Protein AF-A0A8C5I321-F1 (afdb_monomer)

pLDDT: mean 79.2, std 25.35, range [26.39, 98.5]

Structure (mmCIF, N/CA/C/O backbone):
data_AF-A0A8C5I321-F1
#
_entry.id   AF-A0A8C5I321-F1
#
loop_
_atom_site.group_PDB
_atom_site.id
_atom_site.type_symbol
_atom_site.label_atom_id
_atom_site.label_alt_id
_atom_site.label_comp_id
_atom_site.label_asym_id
_atom_site.label_entity_id
_atom_site.label_seq_id
_atom_site.pdbx_PDB_ins_code
_atom_site.Cartn_x
_atom_site.Cartn_y
_atom_site.Cartn_z
_atom_site.occupancy
_atom_site.B_iso_or_equiv
_atom_site.auth_seq_id
_atom_site.auth_comp_id
_atom_site.auth_asym_id
_atom_site.auth_atom_id
_atom_site.pdbx_PDB_model_num
ATOM 1 N N . MET A 1 1 ? -10.436 32.607 -1.772 1.00 41.22 1 MET A N 1
ATOM 2 C CA . MET A 1 1 ? -11.635 32.959 -0.989 1.00 41.22 1 MET A CA 1
ATOM 3 C C . MET A 1 1 ? -12.677 31.909 -1.309 1.00 41.22 1 MET A C 1
ATOM 5 O O . MET A 1 1 ? -13.398 32.058 -2.280 1.00 41.22 1 MET A O 1
ATOM 9 N N . GLU A 1 2 ? -12.673 30.826 -0.540 1.00 42.06 2 GLU A N 1
ATOM 10 C CA . GLU A 1 2 ? -13.764 29.855 -0.481 1.00 42.06 2 GLU A CA 1
ATOM 11 C C . GLU A 1 2 ? -14.173 29.806 0.986 1.00 42.06 2 GLU A C 1
ATOM 13 O O . GLU A 1 2 ? -13.348 29.555 1.866 1.00 42.06 2 GLU A O 1
ATOM 18 N N . THR A 1 3 ? -15.414 30.178 1.272 1.00 42.91 3 THR A N 1
ATOM 19 C CA . THR A 1 3 ? -15.987 30.062 2.609 1.00 42.91 3 THR A CA 1
ATOM 20 C C . THR A 1 3 ? -16.212 28.583 2.877 1.00 42.91 3 THR A C 1
ATOM 22 O O . THR A 1 3 ? -17.193 28.017 2.400 1.00 42.91 3 THR A O 1
ATOM 25 N N . MET A 1 4 ? -15.279 27.956 3.599 1.00 54.03 4 MET A N 1
ATOM 26 C CA . MET A 1 4 ? -15.517 26.661 4.227 1.00 54.03 4 MET A CA 1
ATOM 27 C C . MET A 1 4 ? -16.745 26.807 5.119 1.00 54.03 4 MET A C 1
ATOM 29 O O . MET A 1 4 ? -16.730 27.555 6.096 1.00 54.03 4 MET A O 1
ATOM 33 N N . ASP A 1 5 ? -17.822 26.155 4.703 1.00 56.47 5 ASP A N 1
ATOM 34 C CA . ASP A 1 5 ? -19.084 26.086 5.416 1.00 56.47 5 ASP A CA 1
ATOM 35 C C . ASP A 1 5 ? -18.808 25.687 6.876 1.00 56.47 5 ASP A C 1
ATOM 37 O O . ASP A 1 5 ? -18.203 24.647 7.143 1.00 56.47 5 ASP A O 1
ATOM 41 N N . GLY A 1 6 ? -19.198 26.543 7.824 1.00 60.66 6 GLY A N 1
ATOM 42 C CA . GLY A 1 6 ? -18.999 26.364 9.268 1.00 60.66 6 GLY A CA 1
ATOM 43 C C . GLY A 1 6 ? -19.848 25.240 9.869 1.00 60.66 6 GLY A C 1
ATOM 44 O O . GLY A 1 6 ? -20.128 25.246 11.067 1.00 60.66 6 GLY A O 1
ATOM 45 N N . THR A 1 7 ? -20.293 24.297 9.042 1.00 66.31 7 THR A N 1
ATOM 46 C CA . THR A 1 7 ? -21.057 23.134 9.460 1.00 66.31 7 THR A CA 1
ATOM 47 C C . THR A 1 7 ? -20.152 22.214 10.293 1.00 66.31 7 THR A C 1
ATOM 49 O O . THR A 1 7 ? -19.093 21.796 9.816 1.00 66.31 7 THR A O 1
ATOM 52 N N . PRO A 1 8 ? -20.536 21.878 11.539 1.00 76.56 8 PRO A N 1
ATOM 53 C CA . PRO A 1 8 ? -19.739 21.009 12.397 1.00 76.56 8 PRO A CA 1
ATOM 54 C C . PRO A 1 8 ? -19.603 19.609 11.785 1.00 76.56 8 PRO A C 1
ATOM 56 O O . PRO A 1 8 ? -20.520 19.122 11.111 1.00 76.56 8 PRO A O 1
ATOM 59 N N . LEU A 1 9 ? -18.475 18.935 12.048 1.00 84.56 9 LEU A N 1
ATOM 60 C CA . LEU A 1 9 ? -18.266 17.555 11.599 1.00 84.56 9 LEU A CA 1
ATOM 61 C C . LEU A 1 9 ? -19.442 16.671 12.013 1.00 84.56 9 LEU A C 1
ATOM 63 O O . LEU A 1 9 ? -19.982 16.807 13.111 1.00 84.56 9 LEU A O 1
ATOM 67 N N . ARG A 1 10 ? -19.804 15.701 11.164 1.00 87.44 10 ARG A N 1
ATOM 68 C CA . ARG A 1 10 ? -20.869 14.728 11.470 1.00 87.44 10 ARG A CA 1
ATOM 69 C C . ARG A 1 10 ? -20.646 14.053 12.827 1.00 87.44 10 ARG A C 1
ATOM 71 O O . ARG A 1 10 ? -21.593 13.900 13.586 1.00 87.44 10 ARG A O 1
ATOM 78 N N . CYS A 1 11 ? -19.403 13.693 13.140 1.00 86.62 11 CYS A N 1
ATOM 79 C CA . CYS A 1 11 ? -19.029 13.071 14.410 1.00 86.62 11 CYS A CA 1
ATOM 80 C C . CYS A 1 11 ? -19.089 14.024 15.618 1.00 86.62 11 CYS A C 1
ATOM 82 O O . CYS A 1 11 ? -18.863 13.599 16.747 1.00 86.62 11 CYS A O 1
ATOM 84 N N . PHE A 1 12 ? -19.358 15.316 15.413 1.00 85.31 12 PHE A N 1
ATOM 85 C CA . PHE A 1 12 ? -19.512 16.281 16.500 1.00 85.31 12 PHE A CA 1
ATOM 86 C C . PHE A 1 12 ? -20.959 16.540 16.892 1.00 85.31 12 PHE A C 1
ATOM 88 O O . PHE A 1 12 ? -21.181 17.123 17.950 1.00 85.31 12 PHE A O 1
ATOM 95 N N . ARG A 1 13 ? -21.913 16.084 16.079 1.00 85.25 13 ARG A N 1
ATOM 96 C CA . ARG A 1 13 ? -23.341 16.254 16.331 1.00 85.25 13 ARG A CA 1
ATOM 97 C C . ARG A 1 13 ? -23.769 15.518 17.598 1.00 85.25 13 ARG A C 1
ATOM 99 O O . ARG A 1 13 ? -23.289 14.418 17.862 1.00 85.25 13 ARG A O 1
ATOM 106 N N . GLU A 1 14 ? -24.693 16.108 18.350 1.00 77.75 14 GLU A N 1
ATOM 107 C CA . GLU A 1 14 ? -25.234 15.502 19.574 1.00 77.75 14 GLU A CA 1
ATOM 108 C C . GLU A 1 14 ? -25.990 14.200 19.274 1.00 77.75 14 GLU A C 1
ATOM 110 O O . GLU A 1 14 ? -25.957 13.266 20.073 1.00 77.75 14 GLU A O 1
ATOM 115 N N . GLU A 1 15 ? -26.577 14.075 18.077 1.00 82.69 15 GLU A N 1
ATOM 116 C CA . GLU A 1 15 ? -27.262 12.848 17.657 1.00 82.69 15 GLU A CA 1
ATOM 117 C C . GLU A 1 15 ? -26.308 11.660 17.438 1.00 82.69 15 GLU A C 1
ATOM 119 O O . GLU A 1 15 ? -26.763 10.524 17.350 1.00 82.69 15 GLU A O 1
ATOM 124 N N . GLN A 1 16 ? -24.9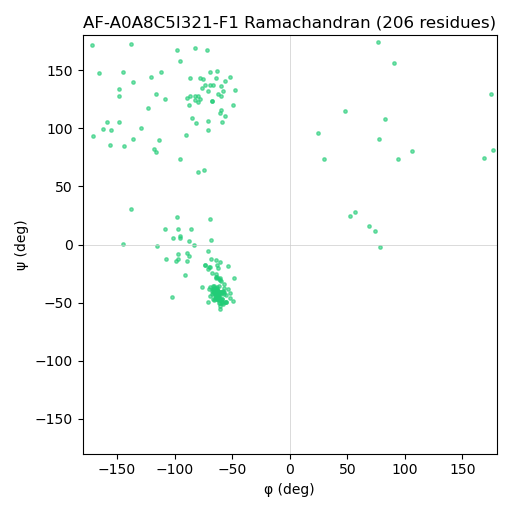86 11.874 17.387 1.00 81.81 16 GLN A N 1
ATOM 125 C CA . GLN A 1 16 ? -24.015 10.796 17.165 1.00 81.81 16 GLN A CA 1
ATOM 126 C C . GLN A 1 16 ? -24.072 9.722 18.263 1.00 81.81 16 GLN A C 1
ATOM 128 O O . GLN A 1 16 ? -23.796 8.555 17.997 1.00 81.81 16 GLN A O 1
ATOM 133 N N . THR A 1 17 ? -24.456 10.076 19.493 1.00 81.94 17 THR A N 1
ATOM 134 C CA . THR A 1 17 ? -24.589 9.097 20.582 1.00 81.94 17 THR A CA 1
ATOM 135 C C . THR A 1 17 ? -25.679 8.058 20.298 1.00 81.94 17 THR A C 1
ATOM 137 O O . THR A 1 17 ? -25.578 6.936 20.787 1.00 81.94 17 THR A O 1
ATOM 140 N N . ALA A 1 18 ? -26.680 8.392 19.475 1.00 88.75 18 ALA A N 1
ATOM 141 C CA . ALA A 1 18 ? -27.717 7.453 19.050 1.00 88.75 18 ALA A CA 1
ATOM 142 C C . ALA A 1 18 ? -27.215 6.420 18.023 1.00 88.75 18 ALA A C 1
ATOM 144 O O . ALA A 1 18 ? -27.846 5.384 17.850 1.00 88.75 18 ALA A O 1
ATOM 145 N N . GLU A 1 19 ? -26.075 6.671 17.375 1.00 92.75 19 GLU A N 1
ATOM 146 C CA . GLU A 1 19 ? -25.466 5.778 16.377 1.00 92.75 19 GLU A CA 1
ATOM 147 C C . GLU A 1 19 ? -24.540 4.720 17.010 1.00 92.75 19 GLU A C 1
ATOM 149 O O . GLU A 1 19 ? -23.875 3.972 16.293 1.00 92.75 19 GLU A O 1
ATOM 154 N N . ARG A 1 20 ? -24.438 4.673 18.347 1.00 93.00 20 ARG A N 1
ATOM 155 C CA . ARG A 1 20 ? -23.615 3.679 19.053 1.00 93.00 20 ARG A CA 1
ATOM 156 C C . ARG A 1 20 ? -24.209 2.287 18.926 1.00 93.00 20 ARG A C 1
ATOM 158 O O . ARG A 1 20 ? -25.427 2.115 18.896 1.00 93.00 20 ARG A O 1
ATOM 165 N N . PHE A 1 21 ? -23.338 1.285 18.922 1.00 95.31 21 PHE A N 1
ATOM 166 C CA . PHE A 1 21 ? -23.764 -0.099 18.867 1.00 95.31 21 PHE A CA 1
ATOM 167 C C . PHE A 1 21 ? -24.598 -0.487 20.097 1.00 95.31 21 PHE A C 1
ATOM 169 O O . PHE A 1 21 ? -24.190 -0.292 21.246 1.00 95.31 21 PHE A O 1
ATOM 176 N N . VAL A 1 22 ? -25.757 -1.090 19.832 1.00 95.00 22 VAL A N 1
ATOM 177 C CA . VAL A 1 22 ? -26.663 -1.668 20.828 1.00 95.00 22 VAL A CA 1
ATOM 178 C C . VAL A 1 22 ? -26.580 -3.183 20.692 1.00 95.00 22 VAL A C 1
ATOM 180 O O . VAL A 1 22 ? -26.755 -3.716 19.602 1.00 95.00 22 VAL A O 1
ATOM 183 N N . ASP A 1 23 ? -26.278 -3.882 21.784 1.00 95.00 23 ASP A N 1
ATOM 184 C CA . ASP A 1 23 ? -26.102 -5.338 21.780 1.00 95.00 23 ASP A CA 1
ATOM 185 C C . ASP A 1 23 ? -27.366 -6.114 22.167 1.00 95.00 23 ASP A C 1
ATOM 187 O O . ASP A 1 23 ? -27.296 -7.322 22.357 1.00 95.00 23 ASP A O 1
ATOM 191 N N . ASP A 1 24 ? -28.504 -5.433 22.324 1.00 95.69 24 ASP A N 1
ATOM 192 C CA . ASP A 1 24 ? -29.814 -6.010 22.664 1.00 95.69 24 ASP A CA 1
ATOM 193 C C . ASP A 1 24 ? -29.807 -6.919 23.911 1.00 95.69 24 ASP A C 1
ATOM 195 O O . ASP A 1 24 ? -30.652 -7.799 24.078 1.00 95.69 24 ASP A O 1
ATOM 199 N N . GLY A 1 25 ? -28.837 -6.714 24.809 1.00 95.25 25 GLY A N 1
ATOM 200 C CA . GLY A 1 25 ? -28.623 -7.562 25.983 1.00 95.25 25 GLY A CA 1
ATOM 201 C C . GLY A 1 25 ? -28.006 -8.933 25.678 1.00 95.25 25 GLY A C 1
ATOM 202 O O . GLY A 1 25 ? -27.975 -9.789 26.562 1.00 95.25 25 GLY A O 1
ATOM 203 N N . VAL A 1 26 ? -27.507 -9.155 24.458 1.00 96.38 26 VAL A N 1
ATOM 204 C CA . VAL A 1 26 ? -26.856 -10.394 24.019 1.00 96.38 26 VAL A CA 1
ATOM 205 C C . VAL A 1 26 ? -25.383 -10.130 23.725 1.00 96.38 26 VAL A C 1
ATOM 207 O O . VAL A 1 26 ? -24.970 -9.827 22.604 1.00 96.38 26 VAL A O 1
ATOM 210 N N . GLU A 1 27 ? -24.562 -10.286 24.756 1.00 97.00 27 GLU A N 1
ATOM 211 C CA . GLU A 1 27 ? -23.125 -10.099 24.623 1.00 97.00 27 GLU A CA 1
ATOM 212 C C . GLU A 1 27 ? -22.449 -11.293 23.925 1.00 97.00 27 GLU A C 1
ATOM 214 O O . GLU A 1 27 ? -22.683 -12.462 24.234 1.00 97.00 27 GLU A O 1
ATOM 219 N N . THR A 1 28 ? -21.570 -10.981 22.978 1.00 97.62 28 THR A N 1
ATOM 220 C CA . THR A 1 28 ? -20.733 -11.901 22.210 1.00 97.62 28 THR A CA 1
ATOM 221 C C . THR A 1 28 ? -19.319 -11.331 22.077 1.00 97.62 28 THR A C 1
ATOM 223 O O . THR A 1 28 ? -19.054 -10.172 22.395 1.00 97.62 28 THR A O 1
ATOM 226 N N . VAL A 1 29 ? -18.387 -12.120 21.538 1.00 98.19 29 VAL A N 1
ATOM 227 C CA . VAL A 1 29 ? -17.042 -11.616 21.211 1.00 98.19 29 VAL A CA 1
ATOM 228 C C . VAL A 1 29 ? -17.124 -10.418 20.256 1.00 98.19 29 VAL A C 1
ATOM 230 O O . VAL A 1 29 ? -16.444 -9.419 20.466 1.00 98.19 29 VAL A O 1
ATOM 233 N N . THR A 1 30 ? -18.008 -10.464 19.255 1.00 98.06 30 THR A N 1
ATOM 234 C CA . THR A 1 30 ? -18.199 -9.359 18.306 1.00 98.06 30 THR A CA 1
ATOM 235 C C . THR A 1 30 ? -18.691 -8.085 18.992 1.00 98.06 30 THR A C 1
ATOM 237 O O . THR A 1 30 ? -18.142 -7.016 18.732 1.00 98.06 30 THR A O 1
ATOM 240 N N . SER A 1 31 ? -19.677 -8.176 19.893 1.00 97.81 31 SER A N 1
ATOM 241 C CA . SER A 1 31 ? -20.187 -6.993 20.603 1.00 97.81 31 SER A CA 1
ATOM 242 C C . SER A 1 31 ? -19.141 -6.392 21.538 1.00 97.81 31 SER A C 1
ATOM 244 O O . SER A 1 31 ? -19.039 -5.171 21.643 1.00 97.81 31 SER A O 1
ATOM 246 N N . LEU A 1 32 ? -18.348 -7.235 22.202 1.00 97.69 32 LEU A N 1
ATOM 247 C CA . LEU A 1 32 ? -17.264 -6.797 23.075 1.00 97.69 32 LEU A CA 1
ATOM 248 C C . LEU A 1 32 ? -16.196 -6.022 22.299 1.00 97.69 32 LEU A C 1
ATOM 250 O O . LEU A 1 32 ? -15.816 -4.929 22.720 1.00 97.69 32 LEU A O 1
ATOM 254 N N . GLU A 1 33 ? -15.737 -6.546 21.160 1.00 98.38 33 GLU A N 1
ATOM 255 C CA . GLU A 1 33 ? -14.736 -5.863 20.334 1.00 98.38 33 GLU A CA 1
ATOM 256 C C . GLU A 1 33 ? -15.286 -4.571 19.711 1.00 98.38 33 GLU A C 1
ATOM 258 O O . GLU A 1 33 ? -14.609 -3.543 19.756 1.00 98.38 33 GLU A O 1
ATOM 263 N N . GLN A 1 34 ? -16.539 -4.565 19.240 1.00 98.06 34 GLN A N 1
ATOM 264 C CA . GLN A 1 34 ? -17.188 -3.351 18.730 1.00 98.06 34 GLN A CA 1
ATOM 265 C C . GLN A 1 34 ? -17.257 -2.253 19.804 1.00 98.06 34 GLN A C 1
ATOM 267 O O . GLN A 1 34 ? -16.839 -1.119 19.566 1.00 98.06 34 GLN A O 1
ATOM 272 N N . LYS A 1 35 ? -17.705 -2.592 21.022 1.00 97.00 35 LYS A N 1
ATOM 273 C CA . LYS A 1 35 ? -17.781 -1.647 22.151 1.00 97.00 35 LYS A CA 1
ATOM 274 C C . LYS A 1 35 ? -16.406 -1.098 22.550 1.00 97.00 35 LYS A C 1
ATOM 276 O O . LYS A 1 35 ? -16.305 0.068 22.939 1.00 97.00 35 LYS A O 1
ATOM 281 N N . LYS A 1 36 ? -15.341 -1.909 22.465 1.00 97.75 36 LYS A N 1
ATOM 282 C CA . LYS A 1 36 ? -13.959 -1.456 22.717 1.00 97.75 36 LYS A CA 1
ATOM 283 C C . LYS A 1 36 ? -13.509 -0.428 21.681 1.00 97.75 36 LYS A C 1
ATOM 285 O O . LYS A 1 36 ? -12.978 0.614 22.065 1.00 97.75 36 LYS A O 1
ATOM 290 N N . VAL A 1 37 ? -13.749 -0.694 20.395 1.00 98.06 37 VAL A N 1
ATOM 291 C CA . VAL A 1 37 ? -13.401 0.234 19.309 1.00 98.06 37 VAL A CA 1
ATOM 292 C C . VAL A 1 37 ? -14.173 1.544 19.453 1.00 98.06 37 VAL A C 1
ATOM 294 O O . VAL A 1 37 ? -13.560 2.608 19.426 1.00 98.06 37 VAL A O 1
ATOM 297 N N . GLU A 1 38 ? -15.486 1.494 19.692 1.00 96.81 38 GLU A N 1
ATOM 298 C CA . GLU A 1 38 ? -16.299 2.707 19.862 1.00 96.81 38 GLU A CA 1
ATOM 299 C C . GLU A 1 38 ? -15.811 3.596 21.002 1.00 96.81 38 GLU A C 1
ATOM 301 O O .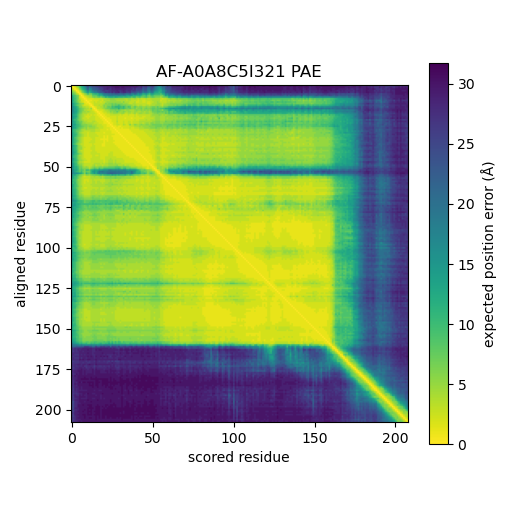 GLU A 1 38 ? -15.769 4.814 20.849 1.00 96.81 38 GLU A O 1
ATOM 306 N N . ARG A 1 39 ? -15.402 3.000 22.128 1.00 96.06 39 ARG A N 1
ATOM 307 C CA . ARG A 1 39 ? -14.836 3.751 23.254 1.00 96.06 39 ARG A CA 1
ATOM 308 C C . ARG A 1 39 ? -13.531 4.448 22.870 1.00 96.06 39 ARG A C 1
ATOM 310 O O . ARG A 1 39 ? -13.378 5.635 23.134 1.00 96.06 39 ARG A O 1
ATOM 317 N N . SER A 1 40 ? -12.621 3.738 22.202 1.00 97.75 40 SER A N 1
ATOM 318 C CA . SER A 1 40 ? -11.347 4.316 21.758 1.00 97.75 40 SER A CA 1
ATOM 319 C C . SER A 1 40 ? -11.550 5.461 20.757 1.00 97.75 40 SER A C 1
ATOM 321 O O . SER A 1 40 ? -10.896 6.498 20.855 1.00 97.75 40 SER A O 1
ATOM 323 N N . ILE A 1 41 ? -12.488 5.316 19.819 1.00 95.00 41 ILE A N 1
ATOM 324 C CA . ILE A 1 41 ? -12.795 6.362 18.837 1.00 95.00 41 ILE A CA 1
ATOM 325 C C . ILE A 1 41 ? -13.482 7.569 19.490 1.00 95.00 41 ILE A C 1
ATOM 327 O O . ILE A 1 41 ? -13.177 8.709 19.136 1.00 95.00 41 ILE A O 1
ATOM 331 N N . GLU A 1 42 ? -14.369 7.351 20.463 1.00 93.06 42 GLU A N 1
ATOM 332 C CA . GLU A 1 42 ? -14.992 8.431 21.236 1.00 93.06 42 GLU A CA 1
ATOM 333 C C . GLU A 1 42 ? -13.951 9.273 21.984 1.00 93.06 42 GLU A C 1
ATOM 335 O O . GLU A 1 42 ? -14.040 10.503 21.978 1.00 93.06 42 GLU A O 1
ATOM 340 N N . GLU A 1 43 ? -12.933 8.639 22.570 1.00 94.00 43 GLU A N 1
ATOM 341 C CA . GLU A 1 43 ? -11.816 9.336 23.213 1.00 94.00 43 GLU A CA 1
ATOM 342 C C . GLU A 1 43 ? -11.053 10.213 22.210 1.00 94.00 43 GLU A C 1
ATOM 344 O O . GLU A 1 43 ? -10.837 11.397 22.472 1.00 94.00 43 GLU A O 1
ATOM 349 N N . VAL A 1 44 ? -10.721 9.686 21.024 1.00 93.19 44 VAL A N 1
ATOM 350 C CA . VAL A 1 44 ? -10.043 10.447 19.955 1.00 93.19 44 VAL A CA 1
ATOM 351 C C . VAL A 1 44 ? -10.867 11.661 19.519 1.00 93.19 44 VAL A C 1
ATOM 353 O O . VAL A 1 44 ? -10.338 12.772 19.427 1.00 93.19 44 VAL A O 1
ATOM 356 N N . ILE A 1 45 ? -12.168 11.474 19.281 1.00 89.94 45 ILE A N 1
ATOM 357 C CA . ILE A 1 45 ? -13.083 12.557 18.893 1.00 89.94 45 ILE A CA 1
ATOM 358 C C . ILE A 1 45 ? -13.166 13.610 20.004 1.00 89.94 45 ILE A C 1
ATOM 360 O O . ILE A 1 45 ? -13.113 14.807 19.721 1.00 89.94 45 ILE A O 1
ATOM 364 N N . SER A 1 46 ? -13.270 13.179 21.261 1.00 89.69 46 SER A N 1
ATOM 365 C CA . SER A 1 46 ? -13.376 14.069 22.422 1.00 89.69 46 SER A CA 1
ATOM 366 C C . SER A 1 46 ? -12.116 14.913 22.606 1.00 89.69 46 SER A C 1
ATOM 368 O O . SER A 1 46 ? -12.215 16.128 22.780 1.00 89.69 46 SER A O 1
ATOM 370 N N . VAL A 1 47 ? -10.934 14.301 22.490 1.00 91.38 47 VAL A N 1
ATOM 371 C CA . VAL A 1 47 ? -9.645 15.007 22.539 1.00 91.38 47 VAL A CA 1
ATOM 372 C C . VAL A 1 47 ? -9.541 16.016 21.398 1.00 91.38 47 VAL A C 1
ATOM 374 O O . VAL A 1 47 ? -9.156 17.164 21.621 1.00 91.38 47 VAL A O 1
ATOM 377 N N . TYR A 1 48 ? -9.935 15.636 20.179 1.00 89.25 48 TYR A N 1
ATOM 378 C CA . TYR A 1 48 ? -9.908 16.558 19.049 1.00 89.25 48 TYR A CA 1
ATOM 379 C C . TYR A 1 48 ? -10.830 17.767 19.278 1.00 89.25 48 TYR A C 1
ATOM 381 O O . TYR A 1 48 ? -10.375 18.896 19.098 1.00 89.25 48 TYR A O 1
ATOM 389 N N . LYS A 1 49 ? -12.076 17.544 19.737 1.00 86.06 49 LYS A N 1
ATOM 390 C CA . LYS A 1 49 ? -13.048 18.606 20.078 1.00 86.06 49 LYS A CA 1
ATOM 391 C C . LYS A 1 49 ? -12.512 19.587 21.126 1.00 86.06 49 LYS A C 1
ATOM 393 O O . LYS A 1 49 ? -12.821 20.770 21.061 1.00 86.06 49 LYS A O 1
ATOM 398 N N . GLN A 1 50 ? -11.750 19.098 22.105 1.00 87.69 50 GLN A N 1
ATOM 399 C CA . GLN A 1 50 ? -11.194 19.929 23.178 1.00 87.69 50 GLN A CA 1
ATOM 400 C C . GLN A 1 50 ? -9.991 20.761 22.719 1.00 87.69 50 GLN A C 1
ATOM 402 O O . GLN A 1 50 ? -9.817 21.888 23.178 1.00 87.69 50 GLN A O 1
ATOM 407 N N . LEU A 1 51 ? -9.148 20.203 21.846 1.00 86.75 51 LEU A N 1
ATOM 408 C CA . LEU A 1 51 ? -7.876 20.816 21.452 1.00 86.75 51 LEU A CA 1
ATOM 409 C C . LEU A 1 51 ? -7.974 21.721 20.219 1.00 86.75 51 LEU A C 1
ATOM 411 O O . LEU A 1 51 ? -7.149 22.621 20.069 1.00 86.75 51 LEU A O 1
ATOM 415 N N . HIS A 1 52 ? -8.940 21.490 19.329 1.00 81.44 52 HIS A N 1
ATOM 416 C CA . HIS A 1 52 ? -9.014 22.178 18.041 1.00 81.44 52 HIS A CA 1
ATOM 417 C C . HIS A 1 52 ? -10.267 23.046 17.942 1.00 81.44 52 HIS A C 1
ATOM 419 O O . HIS A 1 52 ? -11.385 22.586 18.150 1.00 81.44 52 HIS A O 1
ATOM 425 N N . SER A 1 53 ? -10.072 24.307 17.557 1.00 71.56 53 SER A N 1
ATOM 426 C CA . SER A 1 53 ? -11.146 25.246 17.207 1.00 71.56 53 SER A CA 1
ATOM 427 C C . SER A 1 53 ? -11.525 25.201 15.721 1.00 71.56 53 SER A C 1
ATOM 429 O O . SER A 1 53 ? -12.479 25.861 15.309 1.00 71.56 53 SER A O 1
ATOM 431 N N . LEU A 1 54 ? -10.771 24.453 14.907 1.00 65.56 54 LEU A N 1
ATOM 432 C CA . LEU A 1 54 ? -11.030 24.291 13.479 1.00 65.56 54 LEU A CA 1
ATOM 433 C C . LEU A 1 54 ? -12.169 23.289 13.241 1.00 65.56 54 LEU A C 1
ATOM 435 O O . LEU A 1 54 ? -12.241 22.270 13.930 1.00 65.56 54 LEU A O 1
ATOM 439 N N . PRO A 1 55 ? -13.021 23.524 12.228 1.00 69.94 55 PRO A N 1
ATOM 440 C CA . PRO A 1 55 ? -14.121 22.623 11.924 1.00 69.94 55 PRO A CA 1
ATOM 441 C C . PRO A 1 55 ? -13.661 21.324 11.256 1.00 69.94 55 PRO A C 1
ATOM 443 O O . PRO A 1 55 ? -14.441 20.385 11.239 1.00 69.94 55 PRO A O 1
ATOM 446 N N . GLN A 1 56 ? -12.448 21.239 10.691 1.00 81.06 56 GLN A N 1
ATOM 447 C CA . GLN A 1 56 ? -11.993 20.056 9.951 1.00 81.06 56 GLN A CA 1
ATOM 448 C C . GLN A 1 56 ? -10.549 19.658 10.295 1.00 81.06 56 GLN A C 1
ATOM 450 O O . GLN A 1 56 ? -9.690 20.536 10.422 1.00 81.06 56 GLN A O 1
ATOM 455 N N . PRO A 1 57 ? -10.256 18.347 10.420 1.00 88.50 57 PRO A N 1
ATOM 456 C CA . PRO A 1 57 ? -8.899 17.856 10.619 1.00 88.50 57 PRO A CA 1
ATOM 457 C C . PRO A 1 57 ? -8.033 18.113 9.387 1.00 88.50 57 PRO A C 1
ATOM 459 O O . PRO A 1 57 ? -8.449 17.892 8.252 1.00 88.50 57 PRO A O 1
ATOM 462 N N . THR A 1 58 ? -6.800 18.551 9.627 1.00 90.12 58 THR A N 1
ATOM 463 C CA . THR A 1 58 ? -5.817 18.790 8.570 1.00 90.12 58 THR A CA 1
ATOM 464 C C . THR A 1 58 ? -5.069 17.501 8.250 1.00 90.12 58 THR A C 1
ATOM 466 O O . THR A 1 58 ? -4.487 16.880 9.140 1.00 90.12 58 THR A O 1
ATOM 469 N N . LEU A 1 59 ? -5.021 17.123 6.972 1.00 94.50 59 LEU A N 1
ATOM 470 C CA . LEU A 1 59 ? -4.152 16.046 6.501 1.00 94.50 59 LEU A CA 1
ATOM 471 C C . LEU A 1 59 ? -2.679 16.471 6.615 1.00 94.50 59 LEU A C 1
ATOM 473 O O . LEU A 1 59 ? -2.265 17.468 6.021 1.00 94.50 59 LEU A O 1
ATOM 477 N N . LEU A 1 60 ? -1.869 15.696 7.339 1.00 95.56 60 LEU A N 1
ATOM 478 C CA . LEU A 1 60 ? -0.447 15.975 7.571 1.00 95.56 60 LEU A CA 1
ATOM 479 C C . LEU A 1 60 ? 0.417 15.553 6.365 1.00 95.56 60 LEU A C 1
ATOM 481 O O . LEU A 1 60 ? 1.273 14.676 6.481 1.00 95.56 60 LEU A O 1
ATOM 485 N N . ARG A 1 61 ? 0.183 16.175 5.197 1.00 97.44 61 ARG A N 1
ATOM 486 C CA . ARG A 1 61 ? 0.778 15.795 3.894 1.00 97.44 61 ARG A CA 1
ATOM 487 C C . ARG A 1 61 ? 2.298 15.605 3.961 1.00 97.44 61 ARG A C 1
ATOM 489 O O . ARG A 1 61 ? 2.783 14.549 3.574 1.00 97.44 61 ARG A O 1
ATOM 496 N N . GLU A 1 62 ? 3.029 16.557 4.543 1.00 96.62 62 GLU A N 1
ATOM 497 C CA . GLU A 1 62 ? 4.498 16.498 4.642 1.00 96.62 62 GLU A CA 1
ATOM 498 C C . GLU A 1 62 ? 4.991 15.289 5.453 1.00 96.62 62 GLU A C 1
ATOM 500 O O . GLU A 1 62 ? 5.945 14.616 5.073 1.00 96.62 62 GLU A O 1
ATOM 505 N N . GLN A 1 63 ? 4.321 14.958 6.562 1.00 97.62 63 GLN A N 1
ATOM 506 C CA . GLN A 1 63 ? 4.718 13.810 7.383 1.00 97.62 63 GLN 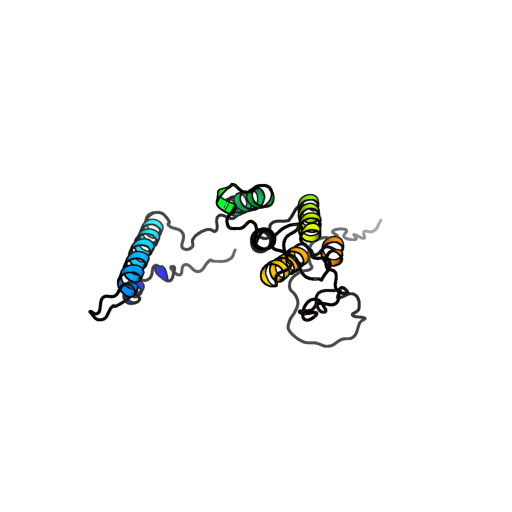A CA 1
ATOM 507 C C . GLN A 1 63 ? 4.497 12.492 6.634 1.00 97.62 63 GLN A C 1
ATOM 509 O O . GLN A 1 63 ? 5.352 11.604 6.678 1.00 97.62 63 GLN A O 1
ATOM 514 N N . HIS A 1 64 ? 3.383 12.383 5.904 1.00 97.81 64 HIS A N 1
ATOM 515 C CA . HIS A 1 64 ? 3.116 11.234 5.042 1.00 97.81 64 HIS A CA 1
ATOM 516 C C . HIS A 1 64 ? 4.128 11.145 3.894 1.00 97.81 64 HIS A C 1
ATOM 518 O O . HIS A 1 64 ? 4.673 10.068 3.663 1.00 97.81 64 HIS A O 1
ATOM 524 N N . TYR A 1 65 ? 4.459 12.261 3.239 1.00 95.75 65 TYR A N 1
ATOM 525 C CA . TYR A 1 65 ? 5.482 12.309 2.191 1.00 95.75 65 TYR A CA 1
ATOM 526 C C . TYR A 1 65 ? 6.838 11.785 2.690 1.00 95.75 65 TYR A C 1
ATOM 528 O O . TYR A 1 65 ? 7.420 10.890 2.072 1.00 95.75 65 TYR A O 1
ATOM 536 N N . GLN A 1 66 ? 7.323 12.266 3.841 1.00 95.19 66 GLN A N 1
ATOM 537 C CA . GLN A 1 66 ? 8.603 11.816 4.405 1.00 95.19 66 GLN A CA 1
ATOM 538 C C . GLN A 1 66 ? 8.595 10.322 4.756 1.00 95.19 66 GLN A C 1
ATOM 540 O O . GLN A 1 66 ? 9.576 9.615 4.500 1.00 95.19 66 GLN A O 1
ATOM 545 N N . TYR A 1 67 ? 7.482 9.821 5.300 1.00 96.50 67 TYR A N 1
ATOM 546 C CA . TYR A 1 67 ? 7.297 8.397 5.582 1.00 96.50 67 TYR A CA 1
ATOM 547 C C . TYR A 1 67 ? 7.375 7.546 4.304 1.00 96.50 67 TYR A C 1
ATOM 549 O O . TYR A 1 67 ? 8.162 6.598 4.236 1.00 96.50 67 TYR A O 1
ATOM 557 N N . LEU A 1 68 ? 6.625 7.927 3.267 1.00 96.56 68 LEU A N 1
ATOM 558 C CA . LEU A 1 68 ? 6.561 7.227 1.982 1.00 96.56 68 LEU A CA 1
ATOM 559 C C . LEU A 1 68 ? 7.910 7.244 1.254 1.00 96.56 68 LEU A C 1
ATOM 561 O O . LEU A 1 68 ? 8.396 6.206 0.799 1.00 96.56 68 LEU A O 1
ATOM 565 N N . LYS A 1 69 ? 8.567 8.407 1.213 1.00 91.81 69 LYS A N 1
ATOM 566 C CA . LYS A 1 69 ? 9.886 8.584 0.595 1.00 91.81 69 LYS A CA 1
ATOM 567 C C . LYS A 1 69 ? 10.944 7.684 1.227 1.00 91.81 69 LYS A C 1
ATOM 569 O O . LYS A 1 69 ? 11.771 7.114 0.515 1.00 91.81 69 LYS A O 1
ATOM 574 N N . LYS A 1 70 ? 10.922 7.541 2.556 1.00 92.62 70 LYS A N 1
ATOM 575 C CA . LYS A 1 70 ? 11.814 6.623 3.273 1.00 92.62 70 LYS A CA 1
ATOM 576 C C . LYS A 1 70 ? 11.489 5.164 2.936 1.00 92.62 70 LYS A C 1
ATOM 578 O O . LYS A 1 70 ? 12.403 4.408 2.605 1.00 92.62 70 LYS A O 1
ATOM 583 N N . GLY A 1 71 ? 10.205 4.800 2.969 1.00 92.19 71 GLY A N 1
ATOM 584 C CA . GLY A 1 71 ? 9.735 3.437 2.713 1.00 92.19 71 GLY A CA 1
ATOM 585 C C . GLY A 1 71 ? 10.064 2.914 1.313 1.00 92.19 71 GLY A C 1
ATOM 586 O O . GLY A 1 71 ? 10.305 1.723 1.150 1.00 92.19 71 GLY A O 1
ATOM 587 N N . LEU A 1 72 ? 10.160 3.795 0.312 1.00 89.50 72 LEU A N 1
ATOM 588 C CA . LEU A 1 72 ? 10.503 3.398 -1.057 1.00 89.50 72 LEU A CA 1
ATOM 589 C C . LEU A 1 72 ? 11.969 2.961 -1.219 1.00 89.50 72 LEU A C 1
ATOM 591 O O . LEU A 1 72 ? 12.315 2.281 -2.182 1.00 89.50 72 LEU A O 1
ATOM 595 N N . ARG A 1 73 ? 12.847 3.375 -0.298 1.00 89.06 73 ARG A N 1
ATOM 596 C CA . ARG A 1 73 ? 14.288 3.094 -0.353 1.00 89.06 73 ARG A CA 1
ATOM 597 C C . ARG A 1 73 ? 14.703 1.980 0.595 1.00 89.06 73 ARG A C 1
ATOM 599 O O . ARG A 1 73 ? 15.494 1.124 0.209 1.00 89.06 73 ARG A O 1
ATOM 606 N N . HIS A 1 74 ? 14.213 2.009 1.830 1.00 90.44 74 HIS A N 1
ATOM 607 C CA . HIS A 1 74 ? 14.603 1.042 2.846 1.00 90.44 74 HIS A CA 1
ATOM 608 C C . HIS A 1 74 ? 13.453 0.763 3.810 1.00 90.44 74 HIS A C 1
ATOM 610 O O . HIS A 1 74 ? 12.823 1.684 4.333 1.00 90.44 74 HIS A O 1
ATOM 616 N N . LEU A 1 75 ? 13.240 -0.521 4.078 1.00 92.06 75 LEU A N 1
ATOM 617 C CA . LEU A 1 75 ? 12.271 -1.032 5.036 1.00 92.06 75 LEU A CA 1
ATOM 618 C C . LEU A 1 75 ? 13.015 -1.851 6.090 1.00 92.06 75 LEU A C 1
ATOM 620 O O . LEU A 1 75 ? 14.004 -2.511 5.776 1.00 92.06 75 LEU A O 1
ATOM 624 N N . SER A 1 76 ? 12.548 -1.775 7.333 1.00 93.81 76 SER A N 1
ATOM 625 C CA . SER A 1 76 ? 13.092 -2.566 8.437 1.00 93.81 76 SER A CA 1
ATOM 626 C C . SER A 1 76 ? 12.710 -4.045 8.315 1.00 93.81 76 SER A C 1
ATOM 628 O O . SER A 1 76 ? 11.789 -4.400 7.580 1.00 93.81 76 SER A O 1
ATOM 630 N N . ASP A 1 77 ? 13.363 -4.883 9.115 1.00 94.00 77 ASP A N 1
ATOM 631 C CA . ASP A 1 77 ? 13.039 -6.301 9.352 1.00 94.00 77 ASP A CA 1
ATOM 632 C C . ASP A 1 77 ? 11.554 -6.566 9.668 1.00 94.00 77 ASP A C 1
ATOM 634 O O . ASP A 1 77 ? 11.003 -7.591 9.282 1.00 94.00 77 ASP A O 1
ATOM 638 N N . ALA A 1 78 ? 10.847 -5.602 10.262 1.00 95.69 78 ALA A N 1
ATOM 639 C CA . ALA A 1 78 ? 9.395 -5.673 10.455 1.00 95.69 78 ALA A CA 1
ATOM 640 C C . ALA A 1 78 ? 8.583 -5.939 9.161 1.00 95.69 78 ALA A C 1
ATOM 642 O O . ALA A 1 78 ? 7.429 -6.356 9.246 1.00 95.69 78 ALA A O 1
ATOM 643 N N . TYR A 1 79 ? 9.161 -5.704 7.975 1.00 95.44 79 TYR A N 1
ATOM 644 C CA . TYR A 1 79 ? 8.541 -5.965 6.670 1.00 95.44 79 TYR A CA 1
ATOM 645 C C . TYR A 1 79 ? 8.922 -7.325 6.067 1.00 95.44 79 TYR A C 1
ATOM 647 O O . TYR A 1 79 ? 8.507 -7.618 4.948 1.00 95.44 79 TYR A O 1
ATOM 655 N N . GLU A 1 80 ? 9.663 -8.183 6.776 1.00 95.00 80 GLU A N 1
ATOM 656 C CA . GLU A 1 80 ? 10.022 -9.528 6.298 1.00 95.00 80 GLU A CA 1
ATOM 657 C C . GLU A 1 80 ? 8.791 -10.373 5.945 1.00 95.00 80 GLU A C 1
ATOM 659 O O . GLU A 1 80 ? 8.801 -11.107 4.957 1.00 95.00 80 GLU A O 1
ATOM 664 N N . CYS A 1 81 ? 7.679 -10.209 6.675 1.00 95.31 81 CYS A N 1
ATOM 665 C CA . CYS A 1 81 ? 6.416 -10.887 6.359 1.00 95.31 81 CYS A CA 1
ATOM 666 C C . CYS A 1 81 ? 5.816 -10.471 5.000 1.00 95.31 81 CYS A C 1
ATOM 668 O O . CYS A 1 81 ? 4.926 -11.149 4.488 1.00 95.31 81 CYS A O 1
ATOM 670 N N . LEU A 1 82 ? 6.317 -9.384 4.404 1.00 95.81 82 LEU A N 1
ATOM 671 C CA . LEU A 1 82 ? 5.920 -8.850 3.105 1.00 95.81 82 LEU A CA 1
ATOM 672 C C . LEU A 1 82 ? 6.993 -9.057 2.022 1.00 95.81 82 LEU A C 1
ATOM 674 O O . LEU A 1 82 ? 6.871 -8.478 0.941 1.00 95.81 82 LEU A O 1
ATOM 678 N N . ASP A 1 83 ? 8.010 -9.902 2.241 1.00 96.25 83 ASP A N 1
ATOM 679 C CA . ASP A 1 83 ? 9.043 -10.174 1.225 1.00 96.25 83 ASP A CA 1
ATOM 680 C C . ASP A 1 83 ? 8.464 -10.789 -0.066 1.00 96.25 83 ASP A C 1
ATOM 682 O O . ASP A 1 83 ? 8.932 -10.508 -1.167 1.00 96.25 83 ASP A O 1
ATOM 686 N N . ALA A 1 84 ? 7.369 -11.551 0.038 1.00 96.44 84 ALA A N 1
ATOM 687 C CA . ALA A 1 84 ? 6.605 -12.054 -1.109 1.00 96.44 84 ALA A CA 1
ATOM 688 C C . ALA A 1 84 ? 5.546 -11.063 -1.641 1.00 96.44 84 ALA A C 1
ATOM 690 O O . ALA A 1 84 ? 4.650 -11.430 -2.401 1.00 96.44 84 ALA A O 1
ATOM 691 N N . SER A 1 85 ? 5.599 -9.802 -1.217 1.00 97.50 85 SER A N 1
ATOM 692 C CA . SER A 1 85 ? 4.651 -8.740 -1.576 1.00 97.50 85 SER A CA 1
ATOM 693 C C . SER A 1 85 ? 5.366 -7.419 -1.872 1.00 97.50 85 SER A C 1
ATOM 695 O O . SER A 1 85 ? 4.813 -6.338 -1.693 1.00 97.50 85 SER A O 1
ATOM 697 N N . ARG A 1 86 ? 6.601 -7.461 -2.374 1.00 98.06 86 ARG A N 1
ATOM 698 C CA . ARG A 1 86 ? 7.373 -6.241 -2.645 1.00 98.06 86 ARG A CA 1
ATOM 699 C C . ARG A 1 86 ? 6.793 -5.377 -3.771 1.00 98.06 86 ARG A C 1
ATOM 701 O O . ARG A 1 86 ? 6.793 -4.160 -3.603 1.00 98.06 86 ARG A O 1
ATOM 708 N N . PRO A 1 87 ? 6.206 -5.929 -4.852 1.00 98.31 87 PRO A N 1
ATOM 709 C CA . PRO A 1 87 ? 5.432 -5.116 -5.789 1.00 98.31 87 PRO A CA 1
ATOM 710 C C . PRO A 1 87 ? 4.230 -4.406 -5.154 1.00 98.31 87 PRO A C 1
ATOM 712 O O . PRO A 1 87 ? 3.909 -3.296 -5.570 1.00 98.31 87 PRO A O 1
ATOM 715 N N . TRP A 1 88 ? 3.601 -4.986 -4.120 1.00 98.38 88 TRP A N 1
ATOM 716 C CA . TRP A 1 88 ? 2.553 -4.293 -3.359 1.00 98.38 88 TRP A CA 1
ATOM 717 C C . TRP A 1 88 ? 3.098 -3.077 -2.625 1.00 98.38 88 TRP A C 1
ATOM 719 O O . TRP A 1 88 ? 2.472 -2.025 -2.666 1.00 98.38 88 TRP A O 1
ATOM 729 N N . LEU A 1 89 ? 4.281 -3.190 -2.019 1.00 98.12 89 LEU A N 1
ATOM 730 C CA . LEU A 1 89 ? 4.939 -2.060 -1.366 1.00 98.12 89 LEU A CA 1
ATOM 731 C C . LEU A 1 89 ? 5.242 -0.937 -2.368 1.00 98.12 89 LEU A C 1
ATOM 733 O O . LEU A 1 89 ? 4.960 0.222 -2.074 1.00 98.12 89 LEU A O 1
ATOM 737 N N . CYS A 1 90 ? 5.726 -1.267 -3.572 1.00 97.88 90 CYS A N 1
ATOM 738 C CA . CYS A 1 90 ? 5.891 -0.282 -4.645 1.00 97.88 90 CYS A CA 1
ATOM 739 C C . CYS A 1 90 ? 4.561 0.397 -4.996 1.00 97.88 90 CYS A C 1
ATOM 741 O O . CYS A 1 90 ? 4.489 1.622 -4.992 1.00 97.88 90 CYS A O 1
ATOM 743 N N . PHE A 1 91 ? 3.507 -0.382 -5.252 1.00 98.38 91 PHE A N 1
ATOM 744 C CA . PHE A 1 91 ? 2.193 0.154 -5.604 1.00 98.38 91 PHE A CA 1
ATOM 745 C C . PHE A 1 91 ? 1.608 1.045 -4.505 1.00 98.38 91 PHE A C 1
ATOM 747 O O . PHE A 1 91 ? 1.258 2.188 -4.779 1.00 98.38 91 PHE A O 1
ATOM 754 N N . TRP A 1 92 ? 1.534 0.564 -3.261 1.00 98.50 92 TRP A N 1
ATOM 755 C CA . TRP A 1 92 ? 0.956 1.323 -2.151 1.00 98.50 92 TRP A CA 1
ATOM 756 C C . TRP A 1 92 ? 1.689 2.639 -1.919 1.00 98.50 92 TRP A C 1
ATOM 758 O O . TRP A 1 92 ? 1.045 3.661 -1.693 1.00 98.50 92 TRP A O 1
ATOM 768 N N . ILE A 1 93 ? 3.021 2.632 -2.002 1.00 98.25 93 ILE A N 1
ATOM 769 C CA . ILE A 1 93 ? 3.816 3.839 -1.783 1.00 98.25 93 ILE A CA 1
ATOM 770 C C . ILE A 1 93 ? 3.647 4.821 -2.945 1.00 98.25 93 ILE A C 1
ATOM 772 O O . ILE A 1 93 ? 3.352 5.989 -2.701 1.00 98.25 93 ILE A O 1
ATOM 776 N N . LEU A 1 94 ? 3.795 4.364 -4.192 1.00 97.81 94 LEU A N 1
ATOM 777 C CA . LEU A 1 94 ? 3.676 5.229 -5.370 1.00 97.81 94 LEU A CA 1
ATOM 778 C C . LEU A 1 94 ? 2.266 5.803 -5.513 1.00 97.81 94 LEU A C 1
ATOM 780 O O . LEU A 1 94 ? 2.125 6.997 -5.747 1.00 97.81 94 LEU A O 1
ATOM 784 N N . HIS A 1 95 ? 1.233 4.990 -5.292 1.00 98.25 95 HIS A N 1
ATOM 785 C CA . HIS A 1 95 ? -0.150 5.456 -5.339 1.00 98.25 95 HIS A CA 1
ATOM 786 C C . HIS A 1 95 ? -0.457 6.449 -4.213 1.00 98.25 95 HIS A C 1
ATOM 788 O O . HIS A 1 95 ? -1.143 7.443 -4.425 1.00 98.25 95 HIS A O 1
ATOM 794 N N . SER A 1 96 ? 0.096 6.241 -3.013 1.00 98.31 96 SER A N 1
ATOM 795 C CA . SER A 1 96 ? -0.052 7.220 -1.929 1.00 98.31 96 SER A CA 1
ATOM 796 C C . SER A 1 96 ? 0.622 8.555 -2.265 1.00 98.31 96 SER A C 1
ATOM 798 O O . SER A 1 96 ? 0.081 9.602 -1.928 1.00 98.31 96 SER A O 1
ATOM 800 N N . LEU A 1 97 ? 1.782 8.536 -2.933 1.00 97.62 97 LEU A N 1
ATOM 801 C CA . LEU A 1 97 ? 2.448 9.755 -3.409 1.00 97.62 97 LEU A CA 1
ATOM 802 C C . LEU A 1 97 ? 1.633 10.454 -4.504 1.00 97.62 97 LEU A C 1
ATOM 804 O O . LEU A 1 97 ? 1.476 11.669 -4.449 1.00 97.62 97 LEU A O 1
ATOM 808 N N . GLU A 1 98 ? 1.057 9.693 -5.436 1.00 97.25 98 GLU A N 1
ATOM 809 C CA . GLU A 1 98 ? 0.150 10.202 -6.472 1.00 97.25 98 GLU A CA 1
ATOM 810 C C . GLU A 1 98 ? -1.084 10.889 -5.863 1.00 97.25 98 GLU A C 1
ATOM 812 O O . GLU A 1 98 ? -1.394 12.020 -6.231 1.00 97.25 98 GLU A O 1
ATOM 817 N N . LEU A 1 99 ? -1.742 10.268 -4.875 1.00 98.12 99 LEU A N 1
ATOM 818 C CA . LEU A 1 99 ? -2.877 10.866 -4.153 1.00 98.12 99 LEU A CA 1
ATOM 819 C C . LEU A 1 99 ? -2.493 12.125 -3.363 1.00 98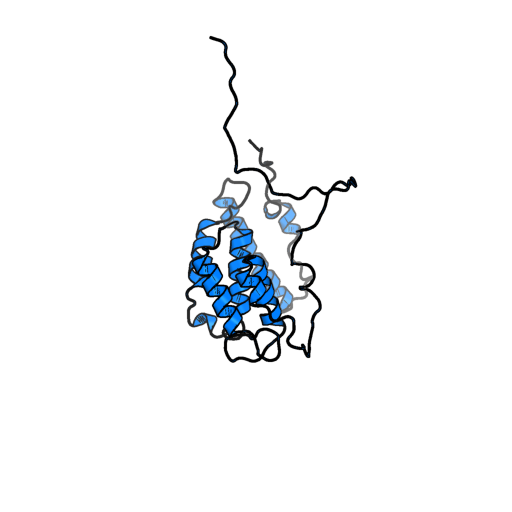.12 99 LEU A C 1
ATOM 821 O O . LEU A 1 99 ? -3.332 12.995 -3.133 1.00 98.12 99 LEU A O 1
ATOM 825 N N . LEU A 1 100 ? -1.235 12.220 -2.924 1.00 97.62 100 LEU A N 1
ATOM 826 C CA . LEU A 1 100 ? -0.681 13.418 -2.294 1.00 97.62 100 LEU A CA 1
ATOM 827 C C . LEU A 1 100 ? -0.195 14.45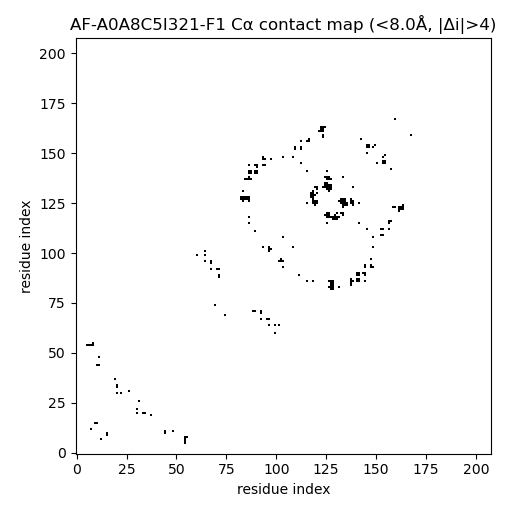5 -3.314 1.00 97.62 100 LEU A C 1
ATOM 829 O O . LEU A 1 100 ? 0.251 15.519 -2.887 1.00 97.62 100 LEU A O 1
ATOM 833 N N . GLU A 1 101 ? -0.310 14.182 -4.617 1.00 97.19 101 GLU A N 1
ATOM 834 C CA . GLU A 1 101 ? 0.173 15.023 -5.722 1.00 97.19 101 GLU A CA 1
ATOM 835 C C . GLU A 1 101 ? 1.684 15.313 -5.627 1.00 97.19 101 GLU A C 1
ATOM 837 O O . GLU A 1 101 ? 2.174 16.342 -6.094 1.00 97.19 101 GLU A O 1
ATOM 842 N N . GLU A 1 102 ? 2.433 14.399 -5.006 1.00 96.12 102 GLU A N 1
ATOM 843 C CA . GLU A 1 102 ? 3.871 14.529 -4.802 1.00 96.12 102 GLU A CA 1
ATOM 844 C C . GLU A 1 102 ? 4.635 13.928 -5.988 1.00 96.12 102 GLU A C 1
ATOM 846 O O . GLU A 1 102 ? 4.434 12.757 -6.332 1.00 96.12 102 GLU A O 1
ATOM 851 N N . PRO A 1 103 ? 5.551 14.682 -6.621 1.00 92.75 103 PRO A N 1
ATOM 852 C CA . PRO A 1 103 ? 6.268 14.194 -7.785 1.00 92.75 103 PRO A CA 1
ATOM 853 C C . PRO A 1 103 ? 7.247 13.079 -7.406 1.00 92.75 103 PRO A C 1
ATOM 855 O O . PRO A 1 103 ? 8.014 13.179 -6.442 1.00 92.75 103 PRO A O 1
ATOM 858 N N . ILE A 1 104 ? 7.288 12.035 -8.232 1.00 92.62 104 ILE A N 1
ATOM 859 C CA . ILE A 1 104 ? 8.257 10.946 -8.105 1.00 92.62 104 ILE A CA 1
ATOM 860 C C . ILE A 1 104 ? 9.523 11.334 -8.889 1.00 92.62 104 ILE A C 1
ATOM 862 O O . ILE A 1 104 ? 9.448 11.553 -10.099 1.00 92.62 104 ILE A O 1
ATOM 866 N N . PRO A 1 105 ? 10.708 11.424 -8.254 1.00 93.44 105 PRO A N 1
ATOM 867 C CA . PRO A 1 105 ? 11.941 11.736 -8.972 1.00 93.44 105 PRO A CA 1
ATOM 868 C C . PRO A 1 105 ? 12.241 10.694 -10.058 1.00 93.44 105 PRO A C 1
ATOM 870 O O . PRO A 1 105 ? 12.186 9.498 -9.782 1.00 93.44 105 PRO A O 1
ATOM 873 N N . ALA A 1 106 ? 12.655 11.125 -11.253 1.00 94.06 106 ALA A N 1
ATOM 874 C CA . ALA A 1 106 ? 12.908 10.223 -12.387 1.00 94.06 106 ALA A CA 1
ATOM 875 C C . ALA A 1 106 ? 13.884 9.074 -12.059 1.00 94.06 106 ALA A C 1
ATOM 877 O O . ALA A 1 106 ? 13.661 7.934 -12.452 1.00 94.06 106 ALA A O 1
ATOM 878 N N . ALA A 1 107 ? 14.925 9.347 -11.264 1.00 94.81 107 ALA A N 1
ATOM 879 C CA . ALA A 1 107 ? 15.855 8.314 -10.802 1.00 94.81 107 ALA A CA 1
ATOM 880 C C . ALA A 1 107 ? 15.166 7.245 -9.933 1.00 94.81 107 ALA A C 1
ATOM 882 O O . ALA A 1 107 ? 15.435 6.060 -10.075 1.00 94.81 107 ALA A O 1
ATOM 883 N N . VAL A 1 108 ? 14.246 7.658 -9.055 1.00 94.31 108 VAL A N 1
ATOM 884 C CA . VAL A 1 108 ? 13.455 6.741 -8.221 1.00 94.31 108 VAL A CA 1
ATOM 885 C C . VAL A 1 108 ? 12.500 5.922 -9.088 1.00 94.31 108 VAL A C 1
ATOM 887 O O . VAL A 1 108 ? 12.368 4.724 -8.869 1.00 94.31 108 VAL A O 1
ATOM 890 N N . ALA A 1 109 ? 11.855 6.555 -10.069 1.00 95.62 109 ALA A N 1
ATOM 891 C CA . ALA A 1 109 ? 10.972 5.867 -11.002 1.00 95.62 109 ALA A CA 1
ATOM 892 C C . ALA A 1 109 ? 11.718 4.763 -11.772 1.00 95.62 109 ALA A C 1
ATOM 894 O O . ALA A 1 109 ? 11.282 3.614 -11.747 1.00 95.62 109 ALA A O 1
ATOM 895 N N . SER A 1 110 ? 12.886 5.071 -12.351 1.00 96.88 110 SER A N 1
ATOM 896 C CA . SER A 1 110 ? 13.708 4.073 -13.053 1.00 96.88 110 SER A CA 1
ATOM 897 C C . SER A 1 110 ? 14.200 2.959 -12.115 1.00 96.88 110 SER A C 1
ATOM 899 O O . SER A 1 110 ? 14.133 1.783 -12.472 1.00 96.88 110 SER A O 1
ATOM 901 N N . ASP A 1 111 ? 14.592 3.280 -10.873 1.00 96.94 111 ASP A N 1
ATOM 902 C CA . ASP A 1 111 ? 14.961 2.264 -9.872 1.00 96.94 111 ASP A CA 1
ATOM 903 C C . ASP A 1 111 ? 13.808 1.271 -9.611 1.00 96.94 111 ASP A C 1
ATOM 905 O O . ASP A 1 111 ? 14.035 0.060 -9.494 1.00 96.94 111 ASP A O 1
ATOM 909 N N . VAL A 1 112 ? 12.565 1.767 -9.537 1.00 97.31 112 VAL A N 1
ATOM 910 C CA . VAL A 1 112 ? 11.371 0.924 -9.376 1.00 97.31 112 VAL A CA 1
ATOM 911 C C . VAL A 1 112 ? 11.105 0.100 -10.636 1.00 97.31 112 VAL A C 1
ATOM 913 O O . VAL A 1 112 ? 10.874 -1.102 -10.509 1.00 97.31 112 VAL A O 1
ATOM 916 N N . CYS A 1 113 ? 11.196 0.685 -11.835 1.00 97.94 113 CYS A N 1
ATOM 917 C CA . CYS A 1 113 ? 11.054 -0.046 -13.100 1.00 97.94 113 CYS A CA 1
ATOM 918 C C . CYS A 1 113 ? 12.035 -1.223 -13.173 1.00 97.94 113 CYS A C 1
ATOM 920 O O . CYS A 1 113 ? 11.630 -2.366 -13.387 1.00 97.94 113 CYS A O 1
ATOM 922 N N . GLN A 1 114 ? 13.316 -0.975 -12.892 1.00 98.06 114 GLN A N 1
ATOM 923 C CA . GLN A 1 114 ? 14.352 -2.009 -12.881 1.00 98.06 114 GLN A CA 1
ATOM 924 C C . GLN A 1 114 ? 14.107 -3.070 -11.803 1.00 98.06 114 GLN A C 1
ATOM 926 O O . GLN A 1 114 ? 14.398 -4.251 -12.004 1.00 98.06 114 GLN A O 1
ATOM 931 N N . PHE A 1 115 ? 13.593 -2.675 -10.637 1.00 98.06 115 PHE A N 1
ATOM 932 C CA . PHE A 1 115 ? 13.225 -3.623 -9.592 1.00 98.06 115 PHE A CA 1
ATOM 933 C C . PHE A 1 115 ? 12.064 -4.530 -10.018 1.00 98.06 115 PHE A C 1
ATOM 935 O O . PHE A 1 115 ? 12.165 -5.750 -9.866 1.00 98.06 115 PHE A O 1
ATOM 942 N N . LEU A 1 116 ? 10.994 -3.961 -10.576 1.00 98.00 116 LEU A N 1
ATOM 943 C CA . LEU A 1 116 ? 9.837 -4.719 -11.050 1.00 98.00 116 LEU A CA 1
ATOM 944 C C . LEU A 1 116 ? 10.201 -5.615 -12.236 1.00 98.00 116 LEU A C 1
ATOM 946 O O . LEU A 1 116 ? 9.749 -6.755 -12.276 1.00 98.00 116 LEU A O 1
ATOM 950 N N . ALA A 1 117 ? 11.101 -5.176 -13.120 1.00 97.56 117 ALA A N 1
ATOM 951 C CA . ALA A 1 117 ? 11.651 -6.010 -14.188 1.00 97.56 117 ALA A CA 1
ATOM 952 C C . ALA A 1 117 ? 12.313 -7.286 -13.639 1.00 97.56 117 ALA A C 1
ATOM 954 O O . ALA A 1 117 ? 12.072 -8.379 -14.140 1.00 97.56 117 ALA A O 1
ATOM 955 N N . ARG A 1 118 ? 13.076 -7.184 -12.540 1.00 97.75 118 ARG A N 1
ATOM 956 C CA . ARG A 1 118 ? 13.661 -8.359 -11.859 1.00 97.75 118 ARG A CA 1
ATOM 957 C C . ARG A 1 118 ? 12.628 -9.247 -11.164 1.00 97.75 118 ARG A C 1
ATOM 959 O O . ARG A 1 118 ? 12.943 -10.389 -10.837 1.00 97.75 118 ARG A O 1
ATOM 966 N N . CYS A 1 119 ? 11.434 -8.728 -10.889 1.00 97.50 119 CYS A N 1
ATOM 967 C CA . CYS A 1 119 ? 10.322 -9.499 -10.335 1.00 97.50 119 CYS A CA 1
ATOM 968 C C . CYS A 1 119 ? 9.477 -10.169 -11.427 1.00 97.50 119 CYS A C 1
ATOM 970 O O . CYS A 1 119 ? 8.610 -10.973 -11.095 1.00 97.50 119 CYS A O 1
ATOM 972 N N . GLN A 1 120 ? 9.681 -9.849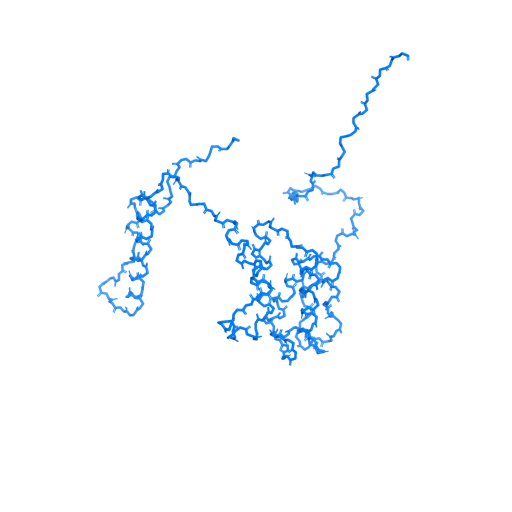 -12.705 1.00 95.88 120 GLN A N 1
ATOM 973 C CA . GLN A 1 120 ? 8.940 -10.470 -13.795 1.00 95.88 120 GLN A CA 1
ATOM 974 C C . GLN A 1 120 ? 9.415 -11.911 -14.027 1.00 95.88 120 GLN A C 1
ATOM 976 O O . GLN A 1 120 ? 10.610 -12.204 -14.004 1.00 95.88 120 GLN A O 1
ATOM 981 N N . SER A 1 121 ? 8.466 -12.823 -14.232 1.00 93.69 121 SER A N 1
ATOM 982 C CA . SER A 1 121 ? 8.751 -14.230 -14.512 1.00 93.69 121 SER A CA 1
ATOM 983 C C . SER A 1 121 ? 8.969 -14.460 -16.010 1.00 93.69 121 SER A C 1
ATOM 985 O O . SER A 1 121 ? 8.221 -13.904 -16.817 1.00 93.69 121 SER A O 1
ATOM 987 N N . PRO A 1 122 ? 9.891 -15.359 -16.410 1.00 90.19 122 PRO A N 1
ATOM 988 C CA . PRO A 1 122 ? 10.073 -15.732 -17.815 1.00 90.19 122 PRO A CA 1
ATOM 989 C C . PRO A 1 122 ? 8.837 -16.409 -18.428 1.00 90.19 122 PRO A C 1
ATOM 991 O O . PRO A 1 122 ? 8.720 -16.475 -19.646 1.00 90.19 122 PRO A O 1
ATOM 994 N N . THR A 1 123 ? 7.912 -16.915 -17.606 1.00 87.88 123 THR A N 1
ATOM 995 C CA . THR A 1 123 ? 6.643 -17.526 -18.046 1.00 87.88 123 THR A CA 1
ATOM 996 C C . THR A 1 123 ? 5.455 -16.557 -17.989 1.00 87.88 123 THR A C 1
ATOM 998 O O . THR A 1 123 ? 4.307 -16.999 -18.025 1.00 87.88 123 THR A O 1
ATOM 1001 N N . GLY A 1 124 ? 5.717 -15.257 -17.831 1.00 89.12 124 GLY A N 1
ATOM 1002 C CA . GLY A 1 124 ? 4.702 -14.214 -17.727 1.00 89.12 124 GLY A CA 1
ATOM 1003 C C . GLY A 1 124 ? 4.260 -13.922 -16.289 1.00 89.12 124 GLY A C 1
ATOM 1004 O O . GLY A 1 124 ? 4.370 -14.758 -15.387 1.00 89.12 124 GLY A O 1
ATOM 1005 N N . GLY A 1 125 ? 3.748 -12.705 -16.089 1.00 92.94 125 GLY A N 1
ATOM 1006 C CA . GLY A 1 125 ? 3.366 -12.170 -14.780 1.00 92.94 125 GLY A CA 1
ATOM 1007 C C . GLY A 1 125 ? 4.557 -11.714 -13.927 1.00 92.94 125 GLY A C 1
ATOM 1008 O O . GLY A 1 125 ? 5.720 -11.903 -14.282 1.00 92.94 125 GLY A O 1
ATOM 1009 N N . PHE A 1 126 ? 4.257 -11.111 -12.778 1.00 96.81 126 PHE A N 1
ATOM 1010 C CA . PHE A 1 126 ? 5.240 -10.693 -11.779 1.00 96.81 126 PHE A CA 1
ATOM 1011 C C . PHE A 1 126 ? 5.115 -11.527 -10.505 1.00 96.81 126 PHE A C 1
ATOM 1013 O O . PHE A 1 126 ? 4.034 -11.981 -10.124 1.00 96.81 126 PHE A O 1
ATOM 1020 N N . ALA A 1 127 ? 6.246 -11.729 -9.847 1.00 97.62 127 ALA A N 1
ATOM 1021 C CA . ALA A 1 127 ? 6.394 -12.440 -8.593 1.00 97.62 127 ALA A CA 1
ATOM 1022 C C . ALA A 1 127 ? 6.459 -11.479 -7.400 1.00 97.62 127 ALA A C 1
ATOM 1024 O O . ALA A 1 127 ? 6.657 -10.277 -7.560 1.00 97.62 127 ALA A O 1
ATOM 1025 N N . GLY A 1 128 ? 6.326 -12.021 -6.188 1.00 96.25 128 GLY A N 1
ATOM 1026 C CA . GLY A 1 128 ? 6.406 -11.260 -4.936 1.00 96.25 128 GLY A CA 1
ATOM 1027 C C . GLY A 1 128 ? 7.758 -10.590 -4.672 1.00 96.25 128 GLY A C 1
ATOM 1028 O O . GLY A 1 128 ? 7.825 -9.612 -3.930 1.00 96.25 128 GLY A O 1
ATOM 1029 N N . GLY A 1 129 ? 8.810 -11.076 -5.327 1.00 96.75 129 GLY A N 1
ATOM 1030 C CA . GLY A 1 129 ? 10.166 -10.547 -5.316 1.00 96.75 129 GLY A CA 1
ATOM 1031 C C . GLY A 1 129 ? 11.035 -11.272 -6.356 1.00 96.75 129 GLY A C 1
ATOM 1032 O O . GLY A 1 129 ? 10.587 -12.263 -6.944 1.00 96.75 129 GLY A O 1
ATOM 1033 N N . PRO A 1 130 ? 12.273 -10.811 -6.605 1.00 97.50 130 PRO A N 1
ATOM 1034 C CA . PRO A 1 130 ? 13.156 -11.434 -7.586 1.00 97.50 130 PRO A CA 1
ATOM 1035 C C . PRO A 1 130 ? 13.414 -12.913 -7.284 1.00 97.50 130 PRO A C 1
ATOM 1037 O O . PRO A 1 130 ? 13.738 -13.273 -6.154 1.00 97.50 130 PRO A O 1
ATOM 1040 N N . GLY A 1 131 ? 13.280 -13.766 -8.301 1.00 94.25 131 GLY A N 1
ATOM 1041 C CA . GLY A 1 131 ? 13.481 -15.215 -8.181 1.00 94.25 131 GLY A CA 1
ATOM 1042 C C . GLY A 1 131 ? 12.317 -15.994 -7.552 1.00 94.25 131 GLY A C 1
ATOM 1043 O O . GLY A 1 131 ? 12.394 -17.218 -7.477 1.00 94.25 131 GLY A O 1
ATOM 1044 N N . GLN A 1 132 ? 11.239 -15.329 -7.127 1.00 96.12 132 GLN A N 1
ATOM 1045 C CA . GLN A 1 132 ? 10.019 -16.002 -6.673 1.00 96.12 132 GLN A CA 1
ATOM 1046 C C . GLN A 1 132 ? 9.122 -16.401 -7.861 1.00 96.12 132 GLN A C 1
ATOM 1048 O O . GLN A 1 132 ? 9.328 -15.975 -8.998 1.00 96.12 132 GLN A O 1
ATOM 1053 N N . HIS A 1 133 ? 8.093 -17.213 -7.603 1.00 94.25 133 HIS A N 1
ATOM 1054 C CA . HIS A 1 133 ? 7.109 -17.579 -8.623 1.00 94.25 133 HIS A CA 1
ATOM 1055 C C . HIS A 1 133 ? 6.126 -16.441 -8.906 1.00 94.25 133 HIS A C 1
ATOM 1057 O O . HIS A 1 133 ? 5.684 -15.741 -7.990 1.00 94.25 133 HIS A O 1
ATOM 1063 N N . ALA A 1 134 ? 5.756 -16.287 -10.180 1.00 94.81 134 ALA A N 1
ATOM 1064 C CA . ALA A 1 134 ? 4.718 -15.349 -10.583 1.00 94.81 134 ALA A CA 1
ATOM 1065 C C . ALA A 1 134 ? 3.407 -15.631 -9.845 1.00 94.81 134 ALA A C 1
ATOM 1067 O O . ALA A 1 134 ? 3.003 -16.781 -9.666 1.00 94.81 134 ALA A O 1
ATOM 1068 N N . HIS A 1 135 ? 2.723 -14.562 -9.453 1.00 94.62 135 HIS A N 1
ATOM 1069 C CA . HIS A 1 135 ? 1.421 -14.641 -8.815 1.00 94.62 135 HIS A CA 1
ATOM 1070 C C . HIS A 1 135 ? 0.558 -13.454 -9.250 1.00 94.62 135 HIS A C 1
ATOM 1072 O O . HIS A 1 135 ? 1.057 -12.353 -9.494 1.00 94.62 135 HIS A O 1
ATOM 1078 N N . LEU A 1 136 ? -0.758 -13.651 -9.331 1.00 94.62 136 LEU A N 1
ATOM 1079 C CA . LEU A 1 136 ? -1.671 -12.620 -9.835 1.00 94.62 136 LEU A CA 1
ATOM 1080 C C . LEU A 1 136 ? -1.677 -11.358 -8.962 1.00 94.62 136 LEU A C 1
ATOM 1082 O O . LEU A 1 136 ? -1.700 -10.251 -9.486 1.00 94.62 136 LEU A O 1
ATOM 1086 N N . ALA A 1 137 ? -1.593 -11.509 -7.639 1.00 95.06 137 ALA A N 1
ATOM 1087 C CA . ALA A 1 137 ? -1.567 -10.372 -6.714 1.00 95.06 137 ALA A CA 1
ATOM 1088 C C . ALA A 1 137 ? -0.366 -9.414 -6.938 1.00 95.06 137 ALA A C 1
ATOM 1090 O O . ALA A 1 137 ? -0.605 -8.234 -7.192 1.00 95.06 137 ALA A O 1
ATOM 1091 N N . PRO A 1 138 ? 0.908 -9.861 -6.917 1.00 96.69 138 PRO A N 1
ATOM 1092 C CA . PRO A 1 138 ? 2.034 -8.989 -7.254 1.00 96.69 138 PRO A CA 1
ATOM 1093 C C . PRO A 1 138 ? 2.062 -8.577 -8.733 1.00 96.69 138 PRO A C 1
ATOM 1095 O O . PRO A 1 138 ? 2.582 -7.508 -9.030 1.00 96.69 138 PRO A O 1
ATOM 1098 N N . THR A 1 139 ? 1.464 -9.353 -9.648 1.00 97.12 139 THR A N 1
ATOM 1099 C CA . THR A 1 139 ? 1.258 -8.927 -11.047 1.00 97.12 139 THR A CA 1
ATOM 1100 C C . THR A 1 139 ? 0.375 -7.686 -11.129 1.00 97.12 139 THR A C 1
ATOM 1102 O O . THR A 1 139 ? 0.770 -6.706 -11.752 1.00 97.12 139 THR A O 1
ATOM 1105 N N . TYR A 1 140 ? -0.780 -7.695 -10.460 1.00 97.19 140 TYR A N 1
ATOM 1106 C CA . TYR A 1 140 ? -1.672 -6.537 -10.367 1.00 97.19 140 TYR A CA 1
ATOM 1107 C C . TYR A 1 140 ? -0.943 -5.311 -9.805 1.00 97.19 140 TYR A C 1
ATOM 1109 O O . TYR A 1 140 ? -0.979 -4.234 -10.398 1.00 97.19 140 TYR A O 1
ATOM 1117 N N . ALA A 1 141 ? -0.232 -5.490 -8.689 1.00 98.19 141 ALA A N 1
ATOM 1118 C CA . ALA A 1 141 ? 0.487 -4.399 -8.049 1.00 98.19 141 ALA A CA 1
ATOM 1119 C C . ALA A 1 141 ? 1.613 -3.838 -8.936 1.00 98.19 141 ALA A C 1
ATOM 1121 O O . ALA A 1 141 ? 1.724 -2.624 -9.083 1.00 98.19 141 ALA A O 1
ATOM 1122 N N . ALA A 1 142 ? 2.414 -4.703 -9.567 1.00 98.12 142 ALA A N 1
ATOM 1123 C CA . ALA A 1 142 ? 3.496 -4.289 -10.459 1.00 98.12 142 ALA A CA 1
ATOM 1124 C C . ALA A 1 142 ? 2.972 -3.494 -11.661 1.00 98.12 142 ALA A C 1
ATOM 1126 O O . ALA A 1 142 ? 3.498 -2.428 -11.960 1.00 98.12 142 ALA A O 1
ATOM 1127 N N . VAL A 1 143 ? 1.912 -3.978 -12.312 1.00 97.56 143 VAL A N 1
ATOM 1128 C CA . VAL A 1 143 ? 1.291 -3.292 -13.453 1.00 97.56 143 VAL A CA 1
ATOM 1129 C C . VAL A 1 143 ? 0.812 -1.900 -13.055 1.00 97.56 143 VAL A C 1
ATOM 1131 O O . VAL A 1 143 ? 1.174 -0.929 -13.711 1.00 97.56 143 VAL A O 1
ATOM 1134 N N . ASN A 1 144 ? 0.062 -1.778 -11.958 1.00 98.06 144 ASN A N 1
ATOM 1135 C CA . ASN A 1 144 ? -0.432 -0.476 -11.515 1.00 98.06 144 ASN A CA 1
ATOM 1136 C C . ASN A 1 144 ? 0.705 0.467 -11.107 1.00 98.06 144 ASN A C 1
ATOM 1138 O O . ASN A 1 144 ? 0.648 1.649 -11.422 1.00 98.06 144 ASN A O 1
ATOM 1142 N N . ALA A 1 145 ? 1.749 -0.040 -10.446 1.00 98.25 145 ALA A N 1
ATOM 1143 C CA . ALA A 1 145 ? 2.929 0.754 -10.114 1.00 98.25 145 ALA A CA 1
ATOM 1144 C C . ALA A 1 145 ? 3.618 1.315 -11.373 1.00 98.25 145 ALA A C 1
ATOM 1146 O O . ALA A 1 145 ? 3.980 2.489 -11.397 1.00 98.25 145 ALA A O 1
ATOM 1147 N N . LEU A 1 146 ? 3.753 0.506 -12.431 1.00 98.00 146 LEU A N 1
ATOM 1148 C CA . LEU A 1 146 ? 4.305 0.947 -13.718 1.00 98.00 146 LEU A CA 1
ATOM 1149 C C . LEU A 1 146 ? 3.382 1.960 -14.415 1.00 98.00 146 LEU A C 1
ATOM 1151 O O . LEU A 1 146 ? 3.870 2.942 -14.968 1.00 98.00 146 LEU A O 1
ATOM 1155 N N . CYS A 1 147 ? 2.059 1.783 -14.331 1.00 97.50 147 CYS A N 1
ATOM 1156 C CA . CYS A 1 147 ? 1.090 2.754 -14.849 1.00 97.50 147 CYS A CA 1
ATOM 1157 C C . CYS A 1 147 ? 1.136 4.102 -14.119 1.00 97.50 147 CYS A C 1
ATOM 1159 O O . CYS A 1 147 ? 1.041 5.130 -14.779 1.00 97.50 147 CYS A O 1
ATOM 1161 N N . ILE A 1 148 ? 1.323 4.108 -12.795 1.00 97.38 148 ILE A N 1
ATOM 1162 C CA . ILE A 1 148 ? 1.492 5.342 -12.008 1.00 97.38 148 ILE A CA 1
ATOM 1163 C C . ILE A 1 148 ? 2.780 6.071 -12.409 1.00 97.38 148 ILE A C 1
ATOM 1165 O O . ILE A 1 148 ? 2.800 7.295 -12.486 1.00 97.38 148 ILE A O 1
ATOM 1169 N N . ILE A 1 149 ? 3.864 5.333 -12.684 1.00 97.44 149 ILE A N 1
ATOM 1170 C CA . ILE A 1 149 ? 5.108 5.931 -13.194 1.00 97.44 149 ILE A CA 1
ATOM 1171 C C . ILE A 1 149 ? 4.882 6.552 -14.579 1.00 97.44 149 ILE A C 1
ATOM 1173 O O . ILE A 1 149 ? 5.377 7.644 -14.850 1.00 97.44 149 ILE A O 1
ATOM 1177 N N . GLY A 1 150 ? 4.139 5.866 -15.448 1.00 95.38 150 GLY A N 1
ATOM 1178 C CA . GLY A 1 150 ? 3.594 6.442 -16.674 1.00 95.38 150 GLY A CA 1
ATOM 1179 C C . GLY A 1 150 ? 4.615 6.804 -17.759 1.00 95.38 150 GLY A C 1
ATOM 1180 O O . GLY A 1 150 ? 4.285 7.561 -18.670 1.00 95.38 150 GLY A O 1
ATOM 1181 N N . THR A 1 151 ?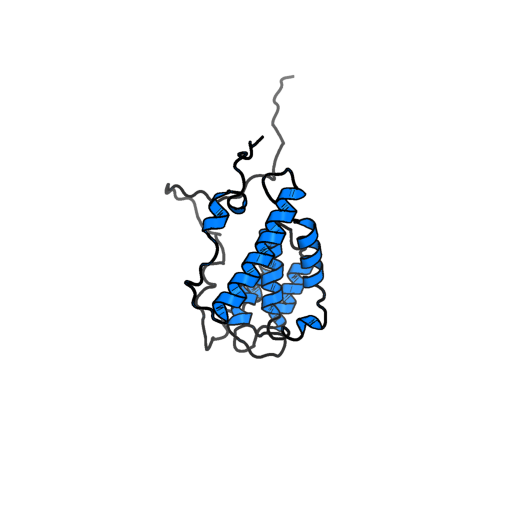 5.847 6.295 -17.675 1.00 95.50 151 THR A N 1
ATOM 1182 C CA . THR A 1 151 ? 6.902 6.511 -18.679 1.00 95.50 151 THR A CA 1
ATOM 1183 C C . THR A 1 151 ? 6.956 5.368 -19.694 1.00 95.50 151 THR A C 1
ATOM 1185 O O . THR A 1 151 ? 6.546 4.247 -19.395 1.00 95.50 151 THR A O 1
ATOM 1188 N N . GLU A 1 152 ? 7.519 5.620 -20.881 1.00 95.00 152 GLU A N 1
ATOM 1189 C CA . GLU A 1 152 ? 7.763 4.564 -21.881 1.00 95.00 152 GLU A CA 1
ATOM 1190 C C . GLU A 1 152 ? 8.602 3.417 -21.301 1.00 95.00 152 GLU A C 1
ATOM 1192 O O . GLU A 1 152 ? 8.223 2.258 -21.437 1.00 95.00 152 GLU A O 1
ATOM 1197 N N . GLU A 1 153 ? 9.658 3.741 -20.539 1.00 95.00 153 GLU A N 1
ATOM 1198 C CA . GLU A 1 153 ? 10.471 2.755 -19.811 1.00 95.00 153 GLU A CA 1
ATOM 1199 C C . GLU A 1 153 ? 9.600 1.836 -18.946 1.00 95.00 153 GLU A C 1
ATOM 1201 O O . GLU A 1 153 ? 9.780 0.622 -18.970 1.00 95.00 153 GLU A O 1
ATOM 1206 N N . ALA A 1 154 ? 8.651 2.397 -18.189 1.00 95.50 154 ALA A N 1
ATOM 1207 C CA . ALA A 1 154 ? 7.788 1.618 -17.309 1.00 95.50 154 ALA A CA 1
ATOM 1208 C C . ALA A 1 154 ? 6.857 0.684 -18.092 1.00 95.50 154 ALA A C 1
ATOM 1210 O O . ALA A 1 154 ? 6.661 -0.469 -17.702 1.00 95.50 154 ALA A O 1
ATOM 1211 N N . TYR A 1 155 ? 6.297 1.158 -19.205 1.00 94.06 155 TYR A N 1
ATOM 1212 C CA . TYR A 1 155 ? 5.419 0.350 -20.046 1.00 94.06 155 TYR A CA 1
ATOM 1213 C C . TYR A 1 155 ? 6.167 -0.775 -20.766 1.00 94.06 155 TYR A C 1
ATOM 1215 O O . TYR A 1 155 ? 5.636 -1.884 -20.870 1.00 94.06 155 TYR A O 1
ATOM 1223 N N . ASP A 1 156 ? 7.403 -0.523 -21.192 1.00 95.06 156 ASP A N 1
ATOM 1224 C CA . ASP A 1 156 ? 8.242 -1.494 -21.895 1.00 95.06 156 ASP A CA 1
ATOM 1225 C C . ASP A 1 156 ? 8.718 -2.647 -20.999 1.00 95.06 156 ASP A C 1
ATOM 1227 O O . ASP A 1 156 ? 9.046 -3.720 -21.507 1.00 95.06 156 ASP A O 1
ATOM 1231 N N . ILE A 1 157 ? 8.690 -2.487 -19.668 1.00 94.75 157 ILE A N 1
ATOM 1232 C CA . ILE A 1 157 ? 8.955 -3.594 -18.732 1.00 94.75 157 ILE A CA 1
ATOM 1233 C C . ILE A 1 157 ? 7.914 -4.712 -18.863 1.00 94.75 157 ILE A C 1
ATOM 1235 O O . ILE A 1 157 ? 8.205 -5.863 -18.542 1.00 94.75 157 ILE A O 1
ATOM 1239 N N . ILE A 1 158 ? 6.684 -4.417 -19.282 1.00 94.44 158 ILE A N 1
ATOM 1240 C CA . ILE A 1 158 ? 5.597 -5.399 -19.279 1.00 94.44 158 ILE A CA 1
ATOM 1241 C C . ILE A 1 158 ? 5.703 -6.300 -20.515 1.00 94.44 158 ILE A C 1
ATOM 1243 O O . ILE A 1 158 ? 5.301 -5.908 -21.612 1.00 94.44 158 ILE A O 1
ATOM 1247 N N . ASP A 1 159 ? 6.156 -7.545 -20.338 1.00 89.75 159 ASP A N 1
ATOM 1248 C CA . ASP A 1 159 ? 6.107 -8.541 -21.409 1.00 89.75 159 ASP A CA 1
ATOM 1249 C C . ASP A 1 159 ? 4.657 -8.983 -21.660 1.00 89.75 159 ASP A C 1
ATOM 1251 O O . ASP A 1 159 ? 4.041 -9.710 -20.876 1.00 89.75 159 ASP A O 1
ATOM 1255 N N . ARG A 1 160 ? 4.103 -8.511 -22.781 1.00 86.69 160 ARG A N 1
ATOM 1256 C CA . ARG A 1 160 ? 2.733 -8.805 -23.223 1.00 86.69 160 ARG A CA 1
ATOM 1257 C C . ARG A 1 160 ? 2.631 -10.054 -24.101 1.00 86.69 160 ARG A C 1
ATOM 1259 O O . ARG A 1 160 ? 1.515 -10.497 -24.369 1.00 86.69 160 ARG A O 1
ATOM 1266 N N . TYR A 1 161 ? 3.753 -10.558 -24.615 1.00 75.69 161 TYR A N 1
ATOM 1267 C CA . TYR A 1 161 ? 3.793 -11.609 -25.636 1.00 75.69 161 TYR A CA 1
ATOM 1268 C C . TYR A 1 161 ? 4.254 -12.954 -25.088 1.00 75.69 161 TYR A C 1
ATOM 1270 O O . TYR A 1 161 ? 4.061 -13.969 -25.762 1.00 75.69 161 TYR A O 1
ATOM 1278 N N . CYS A 1 162 ? 4.802 -12.992 -23.873 1.00 63.84 162 CYS A N 1
ATOM 1279 C CA . CYS A 1 162 ? 4.962 -14.248 -23.164 1.00 63.84 162 CYS A CA 1
ATOM 1280 C C . CYS A 1 162 ? 3.572 -14.878 -22.963 1.00 63.84 162 CYS A C 1
ATOM 1282 O O . CYS A 1 162 ? 2.722 -14.257 -22.317 1.00 63.84 162 CYS A O 1
ATOM 1284 N N . PRO A 1 163 ? 3.292 -16.058 -23.554 1.00 46.88 163 PRO A N 1
ATOM 1285 C CA . PRO A 1 163 ? 1.968 -16.661 -23.530 1.00 46.88 163 PRO A CA 1
ATOM 1286 C C . PRO A 1 163 ? 1.568 -16.909 -22.076 1.00 46.88 163 PRO A C 1
ATOM 1288 O O . PRO A 1 163 ? 2.177 -17.747 -21.406 1.00 46.88 163 PRO A O 1
ATOM 1291 N N . PRO A 1 164 ? 0.554 -16.206 -21.555 1.00 49.41 164 PRO A N 1
ATOM 1292 C CA . PRO A 1 164 ? 0.181 -16.405 -20.182 1.00 49.41 164 PRO A CA 1
ATOM 1293 C C . PRO A 1 164 ? -0.659 -17.679 -20.108 1.00 49.41 164 PRO A C 1
ATOM 1295 O O . PRO A 1 164 ? -1.693 -17.797 -20.764 1.00 49.41 164 PRO A O 1
ATOM 1298 N N . ALA A 1 165 ? -0.287 -18.605 -19.226 1.00 44.69 165 ALA A N 1
ATOM 1299 C CA . ALA A 1 165 ? -1.275 -19.544 -18.701 1.00 44.69 165 ALA A CA 1
ATOM 1300 C C . ALA A 1 165 ? -2.413 -18.797 -17.963 1.00 44.69 165 ALA A C 1
ATOM 1302 O O . ALA A 1 165 ? -3.477 -19.371 -17.756 1.00 44.69 165 ALA A O 1
ATOM 1303 N N . MET A 1 166 ? -2.243 -17.512 -17.610 1.00 44.91 166 MET A N 1
ATOM 1304 C CA . MET A 1 166 ? -3.310 -16.663 -17.075 1.00 44.91 166 MET A CA 1
ATOM 1305 C C . MET A 1 166 ? -3.165 -15.176 -17.449 1.00 44.91 166 MET A C 1
ATOM 1307 O O . MET A 1 166 ? -2.379 -14.448 -16.855 1.00 44.91 166 MET A O 1
ATOM 1311 N N . PHE A 1 167 ? -4.014 -14.752 -18.391 1.00 51.47 167 PHE A N 1
ATOM 1312 C CA . PHE A 1 167 ? -4.532 -13.391 -18.608 1.00 51.47 167 PHE A CA 1
ATOM 1313 C C . PHE A 1 167 ? -3.713 -12.335 -19.384 1.00 51.47 167 PHE A C 1
ATOM 1315 O O . PHE A 1 167 ? -2.827 -11.665 -18.870 1.00 51.47 167 PHE A O 1
ATOM 1322 N N . THR A 1 168 ? -4.205 -12.064 -20.601 1.00 43.09 168 THR A N 1
ATOM 1323 C CA . THR A 1 168 ? -3.913 -10.922 -21.496 1.00 43.09 168 THR A CA 1
ATOM 1324 C C . THR A 1 168 ? -4.988 -9.813 -21.395 1.00 43.09 168 THR A C 1
ATOM 1326 O O . THR A 1 168 ? -5.205 -9.075 -22.346 1.00 43.09 168 THR A O 1
ATOM 1329 N N . PHE A 1 169 ? -5.748 -9.687 -20.298 1.00 42.28 169 PHE A N 1
ATOM 1330 C CA . PHE A 1 169 ? -7.080 -9.050 -20.394 1.00 42.28 169 PHE A CA 1
ATOM 1331 C C . PHE A 1 169 ? -7.247 -7.588 -19.934 1.00 42.28 169 PHE A C 1
ATOM 1333 O O . PHE A 1 169 ? -8.379 -7.119 -19.938 1.00 42.28 169 PHE A O 1
ATOM 1340 N N . SER A 1 170 ? -6.230 -6.806 -19.541 1.00 40.84 170 SER A N 1
ATOM 1341 C CA . SER A 1 170 ? -6.528 -5.399 -19.145 1.00 40.84 170 SER A CA 1
ATOM 1342 C C . SER A 1 170 ? -5.516 -4.301 -19.470 1.00 40.84 170 SER A C 1
ATOM 1344 O O . SER A 1 170 ? -5.818 -3.144 -19.212 1.00 40.84 170 SER A O 1
ATOM 1346 N N . ILE A 1 171 ? -4.380 -4.583 -20.115 1.00 46.44 171 ILE A N 1
ATOM 1347 C CA . ILE A 1 171 ? -3.390 -3.522 -20.423 1.00 46.44 171 ILE A CA 1
ATOM 1348 C C . ILE A 1 171 ? -3.526 -2.968 -21.853 1.00 46.44 171 ILE A C 1
ATOM 1350 O O . ILE A 1 171 ? -2.966 -1.927 -22.177 1.00 46.44 171 ILE A O 1
ATOM 1354 N N . GLN A 1 172 ? -4.361 -3.565 -22.710 1.00 40.53 172 GLN A N 1
ATOM 1355 C CA . GLN A 1 172 ? -4.588 -3.073 -24.081 1.00 40.53 172 GLN A CA 1
ATOM 1356 C C . GLN A 1 172 ? -5.338 -1.726 -24.181 1.00 40.53 172 GLN A C 1
ATOM 1358 O O . GLN A 1 172 ? -5.624 -1.284 -25.289 1.00 40.53 172 GLN A O 1
ATOM 1363 N N . ARG A 1 173 ? -5.653 -1.054 -23.065 1.00 40.12 173 ARG A N 1
ATOM 1364 C CA . ARG A 1 173 ? -6.321 0.260 -23.068 1.00 40.12 173 ARG A CA 1
ATOM 1365 C C . ARG A 1 173 ? -5.507 1.430 -22.510 1.00 40.12 173 ARG A C 1
ATOM 1367 O O . ARG A 1 173 ? -6.021 2.539 -22.538 1.00 40.12 173 ARG A O 1
ATOM 1374 N N . ILE A 1 174 ? -4.278 1.214 -22.033 1.00 42.38 174 ILE A N 1
ATOM 1375 C CA . ILE A 1 174 ? -3.463 2.297 -21.439 1.00 42.38 174 ILE A CA 1
ATOM 1376 C C . ILE A 1 174 ? -2.434 2.871 -22.431 1.00 42.38 174 ILE A C 1
ATOM 1378 O O . ILE A 1 174 ? -1.936 3.974 -22.238 1.00 42.38 174 ILE A O 1
ATOM 1382 N N . THR A 1 175 ? -2.166 2.206 -23.557 1.00 34.78 175 THR A N 1
ATOM 1383 C CA . THR A 1 175 ? -1.270 2.759 -24.579 1.00 34.78 175 THR A CA 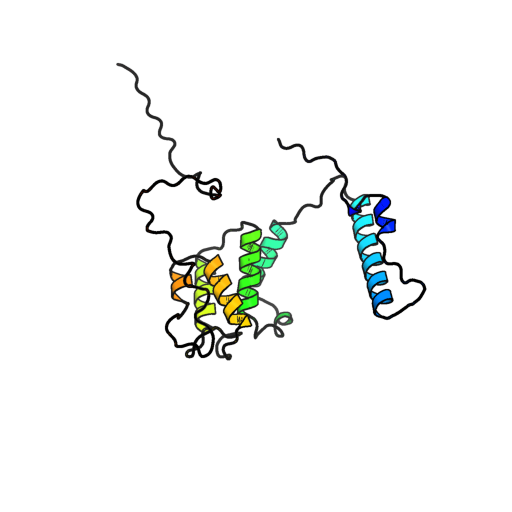1
ATOM 1384 C C . THR A 1 175 ? -2.009 3.699 -25.539 1.00 34.78 175 THR A C 1
ATOM 1386 O O . THR A 1 175 ? -2.729 3.235 -26.420 1.00 34.78 175 THR A O 1
ATOM 1389 N N . VAL A 1 176 ? -1.714 4.997 -25.395 1.00 37.38 176 VAL A N 1
ATOM 1390 C CA . VAL A 1 176 ? -1.586 5.998 -26.472 1.00 37.38 176 VAL A CA 1
ATOM 1391 C C . VAL A 1 176 ? -2.898 6.552 -27.067 1.00 37.38 176 VAL A C 1
ATOM 1393 O O . VAL A 1 176 ? -3.386 6.093 -28.095 1.00 37.38 176 VAL A O 1
ATOM 1396 N N . GLU A 1 177 ? -3.407 7.655 -26.499 1.00 33.16 177 GLU A N 1
ATOM 1397 C CA . GLU A 1 177 ? -4.141 8.676 -27.275 1.00 33.16 177 GLU A CA 1
ATOM 1398 C C . GLU A 1 177 ? -3.145 9.507 -28.120 1.00 33.16 177 GLU A C 1
ATOM 1400 O O . GLU A 1 177 ? -2.994 10.710 -27.952 1.00 33.16 177 GLU A O 1
ATOM 1405 N N . GLU A 1 178 ? -2.459 8.873 -29.070 1.00 41.53 178 GLU A N 1
ATOM 1406 C CA . GLU A 1 178 ? -1.901 9.561 -30.241 1.00 41.53 178 GLU A CA 1
ATOM 1407 C C . GLU A 1 178 ? -2.602 9.002 -31.472 1.00 41.53 178 GLU A C 1
ATOM 1409 O O . GLU A 1 178 ? -2.095 8.099 -32.130 1.00 41.53 178 GLU A O 1
ATOM 1414 N N . SER A 1 179 ? -3.819 9.488 -31.732 1.00 35.94 179 SER A N 1
ATOM 1415 C CA . SER A 1 179 ? -4.459 9.593 -33.057 1.00 35.94 179 SER A CA 1
ATOM 1416 C C . SER A 1 179 ? -5.942 9.937 -32.885 1.00 35.94 179 SER A C 1
ATOM 1418 O O . SER A 1 179 ? -6.815 9.098 -33.087 1.00 35.94 179 SER A O 1
ATOM 1420 N N . CYS A 1 180 ? -6.261 11.186 -32.541 1.00 26.39 180 CYS A N 1
ATOM 1421 C CA . CYS A 1 180 ? -7.578 11.738 -32.858 1.00 26.39 180 CYS A CA 1
ATOM 1422 C C . CYS A 1 180 ? -7.382 12.929 -33.792 1.00 26.39 180 CYS A C 1
ATOM 1424 O O . CYS A 1 180 ? -7.317 14.088 -33.384 1.00 26.39 180 CYS A O 1
ATOM 1426 N N . SER A 1 181 ? -7.233 12.609 -35.077 1.00 31.64 181 SER A N 1
ATOM 1427 C CA . SER A 1 181 ? -7.450 13.556 -36.158 1.00 31.64 181 SER A CA 1
ATOM 1428 C C . SER A 1 181 ? -8.890 14.068 -36.080 1.00 31.64 181 SER A C 1
ATOM 1430 O O . SER A 1 181 ? -9.841 13.352 -36.391 1.00 31.64 181 SER A O 1
ATOM 1432 N N . GLU A 1 182 ? -9.027 15.305 -35.619 1.00 38.59 182 GLU A N 1
ATOM 1433 C CA . GLU A 1 182 ? -9.953 16.315 -36.127 1.00 38.59 182 GLU A CA 1
ATOM 1434 C C . GLU A 1 182 ? -11.267 15.783 -36.734 1.00 38.59 182 GLU A C 1
ATOM 1436 O O . GLU A 1 182 ? -11.489 15.811 -37.941 1.00 38.59 182 GLU A O 1
ATOM 1441 N N . SER A 1 183 ? -12.193 15.324 -35.889 1.00 29.89 183 SER A N 1
ATOM 1442 C CA . SER A 1 183 ? -13.616 15.265 -36.254 1.00 29.89 183 SER A CA 1
ATOM 1443 C C . SER A 1 183 ? -14.533 15.275 -35.027 1.00 29.89 183 SER A C 1
ATOM 1445 O O . SER A 1 183 ? -14.976 14.260 -34.511 1.00 29.89 183 SER A O 1
ATOM 1447 N N . ARG A 1 184 ? -14.819 16.498 -34.568 1.00 38.03 184 ARG A N 1
ATOM 1448 C CA . ARG A 1 184 ? -16.155 17.002 -34.201 1.00 38.03 184 ARG A CA 1
ATOM 1449 C C . ARG A 1 184 ? -17.194 15.933 -33.796 1.00 38.03 184 ARG A C 1
ATOM 1451 O O . ARG A 1 184 ? -17.935 15.481 -34.655 1.00 38.03 184 ARG A O 1
ATOM 1458 N N . LEU A 1 185 ? -17.364 15.668 -32.497 1.00 31.14 185 LEU A N 1
ATOM 1459 C CA . LEU A 1 185 ? -18.667 15.334 -31.898 1.00 31.14 185 LEU A CA 1
ATOM 1460 C C . LEU A 1 185 ? -18.728 15.846 -30.449 1.00 31.14 185 LEU A C 1
ATOM 1462 O O . LEU A 1 185 ? -17.833 15.635 -29.638 1.00 31.14 185 LEU A O 1
ATOM 1466 N N . THR A 1 186 ? -19.789 16.591 -30.170 1.00 37.62 186 THR A N 1
ATOM 1467 C CA . THR A 1 186 ? -20.086 17.339 -28.946 1.00 37.62 186 THR A CA 1
ATOM 1468 C C . THR A 1 186 ? -20.697 16.442 -27.862 1.00 37.62 186 THR A C 1
ATOM 1470 O O . THR A 1 186 ? -21.725 15.817 -28.117 1.00 37.62 186 THR A O 1
ATOM 1473 N N . GLY A 1 187 ? -20.141 16.439 -26.645 1.00 34.59 187 GLY A N 1
ATOM 1474 C CA . GLY A 1 187 ? -20.734 15.800 -25.459 1.00 34.59 187 GLY A CA 1
ATOM 1475 C C . GLY A 1 187 ? -20.061 16.256 -24.148 1.00 34.59 187 GLY A C 1
ATOM 1476 O O . GLY A 1 187 ? -18.875 16.587 -24.178 1.00 34.59 187 GLY A O 1
ATOM 1477 N N . PRO A 1 188 ? -20.782 16.340 -23.009 1.00 34.53 188 PRO A N 1
ATOM 1478 C CA . PRO A 1 188 ? -20.350 17.108 -21.844 1.00 34.53 188 PRO A CA 1
ATOM 1479 C C . PRO A 1 188 ? -19.616 16.237 -20.816 1.00 34.53 188 PRO A C 1
ATOM 1481 O O . PRO A 1 188 ? -20.154 15.940 -19.760 1.00 34.53 188 PRO A O 1
ATOM 1484 N N . PHE A 1 189 ? -18.383 15.838 -21.106 1.00 31.14 189 PHE A N 1
ATOM 1485 C CA . PHE A 1 189 ? -17.432 15.389 -20.083 1.00 31.14 189 PHE A CA 1
ATOM 1486 C C . PHE A 1 189 ? -16.044 15.860 -20.516 1.00 31.14 189 PHE A C 1
ATOM 1488 O O . PHE A 1 189 ? -15.330 15.165 -21.230 1.00 31.14 189 PHE A O 1
ATOM 1495 N N . GLN A 1 190 ? -15.706 17.104 -20.170 1.00 35.66 190 GLN A N 1
ATOM 1496 C CA . GLN A 1 190 ? -14.378 17.649 -20.431 1.00 35.66 190 GLN A CA 1
ATOM 1497 C C . GLN A 1 190 ? -13.399 17.154 -19.368 1.00 35.66 190 GLN A C 1
ATOM 1499 O O . GLN A 1 190 ? -13.604 17.356 -18.171 1.00 35.66 190 GLN A O 1
ATOM 1504 N N . CYS A 1 191 ? -12.345 16.507 -19.863 1.00 29.88 191 CYS A N 1
ATOM 1505 C CA . CYS A 1 191 ? -11.147 16.103 -19.151 1.00 29.88 191 CYS A CA 1
ATOM 1506 C C . CYS A 1 191 ? -10.577 17.249 -18.314 1.00 29.88 191 CYS A C 1
ATOM 1508 O O . CYS A 1 191 ? -10.403 18.375 -18.786 1.00 29.88 191 CYS A O 1
ATOM 1510 N N . TRP A 1 192 ? -10.254 16.931 -17.067 1.00 27.25 192 TRP A N 1
ATOM 1511 C CA . TRP A 1 192 ? -9.485 17.798 -16.196 1.00 27.25 192 TRP A CA 1
ATOM 1512 C C . TRP A 1 192 ? -8.008 17.691 -16.586 1.00 27.25 192 TRP A C 1
ATOM 1514 O O . TRP A 1 192 ? -7.454 16.597 -16.616 1.00 27.25 192 TRP A O 1
ATOM 1524 N N . GLY A 1 193 ? -7.391 18.839 -16.871 1.00 29.02 193 GLY A N 1
ATOM 1525 C CA . GLY A 1 193 ? -5.940 19.004 -16.835 1.00 29.02 193 GLY A CA 1
ATOM 1526 C C . GLY A 1 193 ? -5.229 19.092 -18.182 1.00 29.02 193 GLY A C 1
ATOM 1527 O O . GLY A 1 193 ? -4.574 18.141 -18.561 1.00 29.02 193 GLY A O 1
ATOM 1528 N N . VAL A 1 194 ? -5.241 20.271 -18.820 1.00 31.47 194 VAL A N 1
ATOM 1529 C CA . VAL A 1 194 ? -4.034 20.893 -19.414 1.00 31.47 194 VAL A CA 1
ATOM 1530 C C . VAL A 1 194 ? -4.267 22.406 -19.491 1.00 31.47 194 VAL A C 1
ATOM 1532 O O . VAL A 1 194 ? -4.908 22.885 -20.419 1.00 31.47 194 VAL A O 1
ATOM 1535 N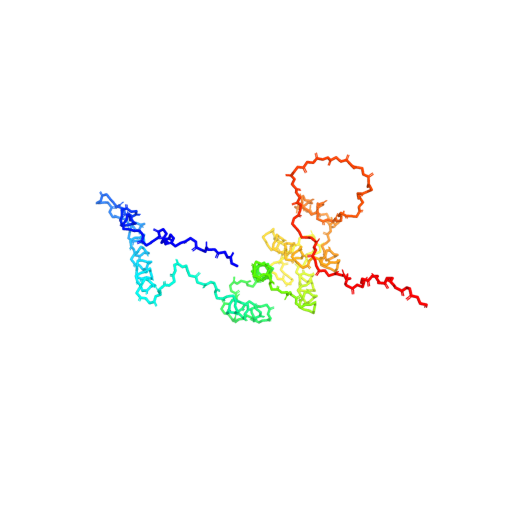 N . LEU A 1 195 ? -3.753 23.178 -18.529 1.00 28.48 195 LEU A N 1
ATOM 1536 C CA . LEU A 1 195 ? -3.444 24.605 -18.712 1.00 28.48 195 LEU A CA 1
ATOM 1537 C C . LEU A 1 195 ? -2.669 25.120 -17.496 1.00 28.48 195 LEU A C 1
ATOM 1539 O O . LEU A 1 195 ? -3.270 25.518 -16.508 1.00 28.48 195 LEU A O 1
ATOM 1543 N N . HIS A 1 196 ? -1.336 25.094 -17.564 1.00 27.73 196 HIS A N 1
ATOM 1544 C CA . HIS A 1 196 ? -0.493 26.269 -17.291 1.00 27.73 196 HIS A CA 1
ATOM 1545 C C . HIS A 1 196 ? 0.998 25.913 -17.355 1.00 27.73 196 HIS A C 1
ATOM 1547 O O . HIS A 1 196 ? 1.671 25.777 -16.341 1.00 27.73 196 HIS A O 1
ATOM 1553 N N . GLN A 1 197 ? 1.540 25.860 -18.570 1.00 32.59 197 GLN A N 1
ATOM 1554 C CA . GLN A 1 197 ? 2.888 26.355 -18.847 1.00 32.59 197 GLN A CA 1
ATOM 1555 C C . GLN A 1 197 ? 3.020 26.566 -20.355 1.00 32.59 197 GLN A C 1
ATOM 1557 O O . GLN A 1 197 ? 3.167 25.614 -21.106 1.00 32.59 197 GLN A O 1
ATOM 1562 N N . THR A 1 198 ? 2.872 27.818 -20.797 1.00 29.33 198 THR A N 1
ATOM 1563 C CA . THR A 1 198 ? 3.620 28.455 -21.900 1.00 29.33 198 THR A CA 1
ATOM 1564 C C . THR A 1 198 ? 3.045 29.854 -22.176 1.00 29.33 198 THR A C 1
ATOM 1566 O O . THR A 1 198 ? 1.845 30.033 -22.348 1.00 29.33 198 THR A O 1
ATOM 1569 N N . GLY A 1 199 ? 3.923 30.862 -22.235 1.00 28.08 199 GLY A N 1
ATOM 1570 C CA . GLY A 1 199 ? 3.731 32.020 -23.115 1.00 28.08 199 GLY A CA 1
ATOM 1571 C C . GLY A 1 199 ? 3.046 33.278 -22.563 1.00 28.08 199 GLY A C 1
ATOM 1572 O O . GLY A 1 199 ? 1.976 33.651 -23.031 1.00 28.08 199 GLY A O 1
ATOM 1573 N N . ARG A 1 200 ? 3.732 34.060 -21.715 1.00 30.88 200 ARG A N 1
ATOM 1574 C CA . ARG A 1 200 ? 3.627 35.531 -21.809 1.00 30.88 200 ARG A CA 1
ATOM 1575 C C . ARG A 1 200 ? 4.711 36.029 -22.764 1.00 30.88 200 ARG A C 1
ATOM 1577 O O . ARG A 1 200 ? 5.826 36.280 -22.335 1.00 30.88 200 ARG A O 1
ATOM 1584 N N . ASN A 1 201 ? 4.361 36.191 -24.036 1.00 30.28 201 ASN A N 1
ATOM 1585 C CA . ASN A 1 201 ? 4.978 37.174 -24.926 1.00 30.28 201 ASN A CA 1
ATOM 1586 C C . ASN A 1 201 ? 3.847 37.853 -25.703 1.00 30.28 201 ASN A C 1
ATOM 1588 O O . ASN A 1 201 ? 3.377 37.369 -26.729 1.00 30.28 201 ASN A O 1
ATOM 1592 N N . GLY A 1 202 ? 3.354 38.948 -25.122 1.00 29.97 202 GLY A N 1
ATOM 1593 C CA . GLY A 1 202 ? 2.334 39.808 -25.700 1.00 29.97 202 GLY A CA 1
ATOM 1594 C C . GLY A 1 202 ? 2.953 40.789 -26.688 1.00 29.97 202 GLY A C 1
ATOM 1595 O O . GLY A 1 202 ? 3.854 41.554 -26.354 1.00 29.97 202 GLY A O 1
ATOM 1596 N N . PHE A 1 203 ? 2.424 40.750 -27.901 1.00 29.73 203 PHE A N 1
ATOM 1597 C CA . PHE A 1 203 ? 2.633 41.692 -28.989 1.00 29.73 203 PHE A CA 1
ATOM 1598 C C . PHE A 1 203 ? 2.186 43.107 -28.569 1.00 29.73 203 PHE A C 1
ATOM 1600 O O . PHE A 1 203 ? 1.051 43.295 -28.134 1.00 29.73 203 PHE A O 1
ATOM 1607 N N . GLY A 1 204 ? 3.049 44.111 -28.737 1.00 29.14 204 GLY A N 1
ATOM 1608 C CA . GLY A 1 204 ? 2.714 45.525 -28.558 1.00 29.14 204 GLY A CA 1
ATOM 1609 C C . GLY A 1 204 ? 3.144 46.336 -29.776 1.00 29.14 204 GLY A C 1
ATOM 1610 O O . GLY A 1 204 ? 4.311 46.686 -29.907 1.00 29.14 204 GLY A O 1
ATOM 1611 N N . ARG A 1 205 ? 2.199 46.648 -30.671 1.00 31.95 205 ARG A N 1
ATOM 1612 C CA . ARG A 1 205 ? 2.372 47.684 -31.702 1.00 31.95 205 ARG A CA 1
ATOM 1613 C C . ARG A 1 205 ? 2.371 49.072 -31.045 1.00 31.95 205 ARG A C 1
ATOM 1615 O O . ARG A 1 205 ? 1.434 49.391 -30.314 1.00 31.95 205 ARG A O 1
ATOM 1622 N N . ARG A 1 206 ? 3.340 49.925 -31.392 1.00 29.47 206 ARG A N 1
ATOM 1623 C CA . ARG A 1 206 ? 3.212 51.398 -31.427 1.00 29.47 206 ARG A CA 1
ATOM 1624 C C . ARG A 1 206 ? 4.306 51.951 -32.360 1.00 29.47 206 ARG A C 1
ATOM 1626 O O . ARG A 1 206 ? 5.463 51.625 -32.151 1.00 29.47 206 ARG A O 1
ATOM 1633 N N . VAL A 1 207 ? 3.948 52.393 -33.570 1.00 34.16 207 VAL A N 1
ATOM 1634 C CA . VAL A 1 207 ? 3.905 53.803 -34.037 1.00 34.16 207 VAL A CA 1
ATOM 1635 C C . VAL A 1 207 ? 5.173 54.600 -33.700 1.00 34.16 207 VAL A C 1
ATOM 1637 O O . VAL A 1 207 ? 5.415 54.863 -32.523 1.00 34.16 207 VAL A O 1
ATOM 1640 N N . GLY A 1 208 ? 5.904 55.020 -34.740 1.00 33.19 208 GLY A N 1
ATOM 1641 C CA . GLY A 1 208 ? 7.108 55.856 -34.679 1.00 33.19 208 GLY A CA 1
ATOM 1642 C C . GLY A 1 208 ? 8.127 55.430 -35.718 1.00 33.19 208 GLY A C 1
ATOM 1643 O O . GLY A 1 208 ? 8.917 54.527 -35.381 1.00 33.19 208 GLY A O 1
#

Solvent-accessible surface area (backbone atoms only — not comparable to full-atom values): 13303 Å² total; per-residue (Å²): 142,74,85,76,72,88,63,70,43,73,88,68,43,81,67,46,72,75,72,56,91,78,55,89,90,59,86,45,75,67,50,54,53,51,55,52,52,52,52,56,51,50,51,55,52,51,53,47,64,74,75,45,93,66,72,68,90,79,80,62,59,69,62,52,48,56,51,41,60,45,54,77,75,56,74,62,79,90,47,58,93,39,52,70,34,43,27,40,54,51,20,57,41,54,50,51,32,53,78,66,69,49,85,78,54,68,70,59,48,51,54,48,42,57,51,51,47,51,13,44,33,94,66,28,55,16,8,16,31,67,89,48,68,50,40,70,69,22,24,54,23,38,52,51,34,29,56,72,64,64,42,70,73,32,58,68,58,59,71,82,76,46,74,50,95,72,77,90,82,78,68,91,79,74,77,71,97,82,78,81,80,89,71,93,82,92,73,98,75,80,81,86,84,89,89,89,87,83,82,94,80,81,88,78,93,75,91,134

Organism: Gouania willdenowi (NCBI:txid441366)

InterPro domains:
  IPR001330 Prenyltransferase alpha-alpha toroid domain [PF00432] (59-160)
  IPR008930 Terpenoid cyclases/protein prenyltransferase alpha-alpha toroid [SSF48239] (15-160)
  IPR045089 Prenyltransferase subunit beta [PTHR11774] (59-160)

Sequence (208 aa):
METMDGTPLRCFREEQTAERFVDDGVETVTSLEQKKVERSIEEVISVYKQLHSLPQPTLLREQHYQYLKKGLRHLSDAYECLDASRPWLCFWILHSLELLEEPIPAAVASDVCQFLARCQSPTGGFAGGPGQHAHLAPTYAAVNALCIIGTEEAYDIIDRYCPPAMFTFSIQRITVEESCSESRLTGPFQCWGVLHQTGRNGFGRRVG

Nearest PDB structures (foldseek):
  3e37-assembly1_B  TM=9.422E-01  e=7.724E-17  Homo sapiens
  3eu5-assembly1_B  TM=9.858E-01  e=7.393E-16  Rattus norvegicus
  2h6h-assembly1_B  TM=9.709E-01  e=6.639E-16  Homo sapiens
  2h6g-assembly1_B  TM=9.684E-01  e=2.167E-15  Homo sapiens
  2h6i-assembly1_B  TM=9.684E-01  e=3.711E-15  Homo sapiens

Secondary structure (DSSP, 8-state):
------PPPGGGSGGGGGGS---TT---HHHHHHHHHHHHHHHHHHHHHHH--SSSPPP-HHHHHHHHHHHTT---GGGGGGGGGHHHHHHHHHHHHHHTTPPPPHHHHHHHHHHHHHHB-TTSSBBSSTTSPB-HHHHHHHHHHHHHH-SHHHHHTS-SSS--SS---SSTTTS------S-----S-PPS----SS----------

Radius of gyration: 25.24 Å; Cα contacts (8 Å, |Δi|>4): 149; chains: 1; bounding box: 46×75×62 Å

Mean predicted aligned error: 12.55 Å

Foldseek 3Di:
DDPPPLDADPCVDPCVVVVQDDCVPDDDPVNVVSVVVVVVVVVVVVVCVVPDPDRDDDDPLVVLLVVLVCQLPDDDPVCVVQLFAVLVNLQVSLVSCVVSVHDDPPVSLVVLLVQQLQQADLQGAGTSGHPHDHDVNSRVSLLNSLVSSVDPSSVVSHDLPNDHPDDSDPPPPSDDPPDDPDDDDDDPDDDPDDDDDDDDDDDDDDDD